Protein AF-A0A2P5LFZ2-F1 (afdb_monomer)

Sequence (259 aa):
NLIANNGVLAGQSVEHFHFHIIPRKEGDCPEPKYWLSEHLFKKLREITMTELVENAKLLRQKMADFSSNMSSTFSDDLWLNIAPSCVIEHGVVFGNTNYKKSDKSIFVGNNAIIRSGTVIYYNTKAGCNFDCGHNVLIREGSRIGNNVYVYSGTQINRDVIIGDNCIVSGYLGNGSVVESNVKMFGDLIHKYENQYSSQHEPAPVIKSGAFVGWGAKVIGGVVIGENATIGAGAVVVSDVLPETTVVGVPARPMKRLGK

Solvent-accessible surface area (backbone atoms only — not comparable to full-atom values): 13871 Å² total; per-residue (Å²): 143,84,84,88,80,90,83,91,80,83,93,76,92,76,87,77,83,82,83,85,87,80,89,85,80,92,85,88,77,83,83,88,80,87,75,90,63,77,72,65,64,72,70,69,79,80,75,56,82,74,52,59,61,53,46,53,52,49,48,52,50,49,54,49,55,54,52,63,75,51,56,89,81,54,71,92,85,49,49,69,42,65,36,87,64,39,45,75,43,63,70,52,44,75,66,54,81,93,68,89,66,86,63,55,36,29,39,38,28,47,51,18,35,43,28,37,49,18,37,39,15,26,34,21,39,37,26,34,42,26,34,38,30,42,44,22,39,38,30,36,53,16,39,38,29,36,48,23,40,36,40,56,60,18,36,41,32,38,45,20,38,37,32,32,55,20,38,42,33,41,40,39,32,58,50,18,36,37,35,35,48,19,42,35,31,24,33,33,41,49,51,60,64,53,102,90,35,84,52,76,41,52,39,23,35,39,30,41,48,17,36,35,24,55,63,14,37,38,41,26,60,28,40,40,21,41,47,13,36,40,32,59,57,12,33,34,78,59,67,40,60,56,66,36,44,28,35,42,82,71,43,40,78,58,78,79,74,81,128

Mean predicted aligned error: 13.98 Å

pLDDT: mean 73.66, std 28.76, range [22.98, 98.81]

Radius of gyration: 20.79 Å; Cα contacts (8 Å, |Δi|>4): 600; chains: 1; bounding box: 49×50×75 Å

Foldseek 3Di:
DDDDDDDDDDDDDDDDDDDDQDDDDDDDDDDDPDDDDPPVVVVPPPDDPVVVVVVVVVVVVVVVVVVVVVPPPDDPPDLEAADSQEAAEEQEAEADDPDPDPASHEAAEHNEYHDHLEYAHGQEHAYACHYEEYNEYAEHLEYHEYNEYEYHPAYHYANEYAEYNEYEADYFDHNEYHYELEYAAEHWDEDPDDPVDPDDFATEYEDALEYHAHHEYAYTPEYEEHNEYEYHNEYDPHHHYHVFYWYDVPTDTDDPPDD

Secondary structure (DSSP, 8-state):
-----------------PPPP----S-----------THHHHGGGS--HHHHHHHHHHHHHHHHHHHHTTTTSS-TT-SEEE-TT-EE-TT-EEEE-----S---EEE-TT-EE-TT-EEESSEEE-TT-EE-TT-EE-TT-EE-SS-EE-TT-EE-TT-EE-SS-EE-SEE-TT-EE-TT-EE-SEEE----BTTB----PPPEE-TT-EE-TT-EEESS-EE-TT-EEPTT-EE-S-B-TT-EEETTTTEEPP----

Structure (mmCIF, N/CA/C/O backbone):
data_AF-A0A2P5LFZ2-F1
#
_entry.id   AF-A0A2P5LFZ2-F1
#
loop_
_atom_site.group_PDB
_atom_site.id
_atom_site.type_symbol
_atom_site.label_atom_id
_atom_site.label_alt_id
_atom_site.label_comp_id
_atom_site.label_asym_id
_atom_site.label_entity_id
_atom_site.label_seq_id
_atom_site.pdbx_PDB_ins_code
_atom_site.Cartn_x
_atom_site.Cartn_y
_atom_site.Cartn_z
_atom_site.occupancy
_atom_site.B_iso_or_equiv
_atom_site.auth_seq_id
_atom_site.auth_comp_id
_atom_site.auth_asym_id
_atom_site.auth_atom_id
_atom_site.pdbx_PDB_model_num
ATOM 1 N N . ASN A 1 1 ? 19.304 -22.602 -30.864 1.00 33.88 1 ASN A N 1
ATOM 2 C CA . ASN A 1 1 ? 18.882 -23.155 -32.167 1.00 33.88 1 ASN A CA 1
ATOM 3 C C . ASN A 1 1 ? 17.367 -23.165 -32.271 1.00 33.88 1 ASN A C 1
ATOM 5 O O . ASN A 1 1 ? 16.769 -24.078 -31.730 1.00 33.88 1 ASN A O 1
ATOM 9 N N . LEU A 1 2 ? 16.777 -22.140 -32.895 1.00 22.98 2 LEU A N 1
ATOM 10 C CA . LEU A 1 2 ? 15.723 -22.227 -33.926 1.00 22.98 2 LEU A CA 1
ATOM 11 C C . LEU A 1 2 ? 15.343 -20.782 -34.337 1.00 22.98 2 LEU A C 1
ATOM 13 O O . LEU A 1 2 ? 14.890 -20.012 -33.504 1.00 22.98 2 LEU A O 1
ATOM 17 N N . ILE A 1 3 ? 15.858 -20.327 -35.485 1.00 26.22 3 ILE A N 1
ATOM 18 C CA . ILE A 1 3 ? 15.144 -19.999 -36.741 1.00 26.22 3 ILE A CA 1
ATOM 19 C C . ILE A 1 3 ? 14.577 -18.570 -36.772 1.00 26.22 3 ILE A C 1
ATOM 21 O O . ILE A 1 3 ? 13.517 -18.268 -36.235 1.00 26.22 3 ILE A O 1
ATOM 25 N N . ALA A 1 4 ? 15.311 -17.721 -37.495 1.00 30.14 4 ALA A N 1
ATOM 26 C CA . ALA A 1 4 ? 14.812 -16.526 -38.154 1.00 30.14 4 ALA A CA 1
ATOM 27 C C . ALA A 1 4 ? 13.928 -16.926 -39.345 1.00 30.14 4 ALA A C 1
ATOM 29 O O . ALA A 1 4 ? 14.285 -17.843 -40.082 1.00 30.14 4 ALA A O 1
ATOM 30 N N . ASN A 1 5 ? 12.826 -16.212 -39.573 1.00 28.59 5 ASN A N 1
ATOM 31 C CA . ASN A 1 5 ? 12.215 -16.145 -40.895 1.00 28.59 5 ASN A CA 1
ATOM 32 C C . ASN A 1 5 ? 11.606 -14.763 -41.134 1.00 28.59 5 ASN A C 1
ATOM 34 O O . ASN A 1 5 ? 10.808 -14.262 -40.346 1.00 28.59 5 ASN A O 1
ATOM 38 N N . ASN A 1 6 ? 12.047 -14.172 -42.241 1.00 31.67 6 ASN A N 1
ATOM 39 C CA . ASN A 1 6 ? 11.614 -12.900 -42.795 1.00 31.67 6 ASN A CA 1
ATOM 40 C C . ASN A 1 6 ? 10.163 -12.956 -43.290 1.00 31.67 6 ASN A C 1
ATOM 42 O O . ASN A 1 6 ? 9.733 -13.955 -43.863 1.00 31.67 6 ASN A O 1
ATOM 46 N N . GLY A 1 7 ? 9.472 -11.822 -43.195 1.00 23.88 7 GLY A N 1
ATOM 47 C CA . GLY A 1 7 ? 8.233 -11.545 -43.915 1.00 23.88 7 GLY A CA 1
ATOM 48 C C . GLY A 1 7 ? 7.934 -10.048 -43.893 1.00 23.88 7 GLY A C 1
ATOM 49 O O . GLY A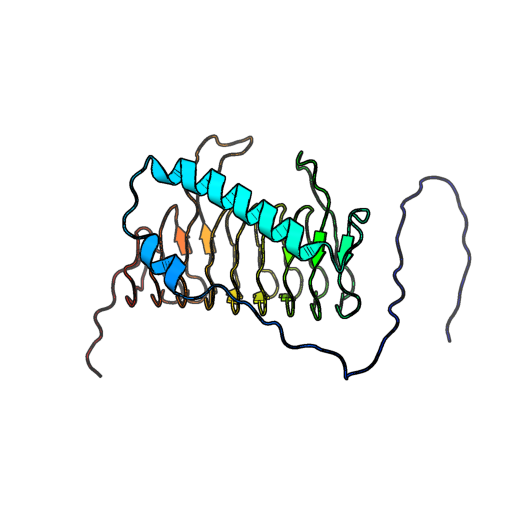 1 7 ? 7.387 -9.541 -42.922 1.00 23.88 7 GLY A O 1
ATOM 50 N N . VAL A 1 8 ? 8.328 -9.336 -44.950 1.00 27.31 8 VAL A N 1
ATOM 51 C CA . VAL A 1 8 ? 7.970 -7.931 -45.192 1.00 27.31 8 VAL A CA 1
ATOM 52 C C . VAL A 1 8 ? 6.653 -7.898 -45.958 1.00 27.31 8 VAL A C 1
ATOM 54 O O . VAL A 1 8 ? 6.640 -8.365 -47.090 1.00 27.31 8 VAL A O 1
ATOM 57 N N . LEU A 1 9 ? 5.596 -7.288 -45.406 1.00 24.44 9 LEU A N 1
ATOM 58 C CA . LEU A 1 9 ? 4.506 -6.685 -46.187 1.00 24.44 9 LEU A CA 1
ATOM 59 C C . LEU A 1 9 ? 3.895 -5.470 -45.454 1.00 24.44 9 LEU A C 1
ATOM 61 O O . LEU A 1 9 ? 3.274 -5.599 -44.408 1.00 24.44 9 LEU A O 1
ATOM 65 N N . ALA A 1 10 ? 4.106 -4.303 -46.071 1.00 25.59 10 ALA A N 1
ATOM 66 C CA . ALA A 1 10 ? 3.260 -3.107 -46.133 1.00 25.59 10 ALA A CA 1
ATOM 67 C C . ALA A 1 10 ? 2.612 -2.530 -44.849 1.00 25.59 10 ALA A C 1
ATOM 69 O O . ALA A 1 10 ? 1.510 -2.894 -44.459 1.00 25.59 10 ALA A O 1
ATOM 70 N N . GLY A 1 11 ? 3.223 -1.450 -44.346 1.00 30.08 11 GLY A N 1
ATOM 71 C CA . GLY A 1 11 ? 2.509 -0.176 -44.185 1.00 30.08 11 GLY A CA 1
ATOM 72 C C . GLY A 1 11 ? 1.517 -0.036 -43.029 1.00 30.08 11 GLY A C 1
ATOM 73 O O . GLY A 1 11 ? 0.349 0.214 -43.284 1.00 30.08 11 GLY A O 1
ATOM 74 N N . GLN A 1 12 ? 2.003 -0.098 -41.788 1.00 25.59 12 GLN A N 1
ATOM 75 C CA . GLN A 1 12 ? 1.640 0.775 -40.654 1.00 25.59 12 GLN A CA 1
ATOM 76 C C . GLN A 1 12 ? 2.566 0.399 -39.483 1.00 25.59 12 GLN A C 1
ATOM 78 O O . GLN A 1 12 ? 2.566 -0.738 -39.019 1.00 25.59 12 GLN A O 1
ATOM 83 N N . SER A 1 13 ? 3.442 1.316 -39.068 1.00 23.81 13 SER A N 1
ATOM 84 C CA . SER A 1 13 ? 4.508 1.051 -38.095 1.00 23.81 13 SER A CA 1
ATOM 85 C C . SER A 1 13 ? 3.947 0.920 -36.677 1.00 23.81 13 SER A C 1
ATOM 87 O O . SER A 1 13 ? 3.705 1.921 -36.004 1.00 23.81 13 SER A O 1
ATOM 89 N N . VAL A 1 14 ? 3.760 -0.316 -36.217 1.00 25.48 14 VAL A N 1
ATOM 90 C CA . VAL A 1 14 ? 3.642 -0.632 -34.790 1.00 25.48 14 VAL A CA 1
ATOM 91 C C . VAL A 1 14 ? 5.043 -0.983 -34.295 1.00 25.48 14 VAL A C 1
ATOM 93 O O . VAL A 1 14 ? 5.535 -2.082 -34.553 1.00 25.48 14 VAL A O 1
ATOM 96 N N . GLU A 1 15 ? 5.711 -0.038 -33.632 1.00 25.44 15 GLU A N 1
ATOM 97 C CA . GLU A 1 15 ? 7.011 -0.270 -32.996 1.00 25.44 15 GLU A CA 1
ATOM 98 C C . GLU A 1 15 ? 6.850 -1.251 -31.823 1.00 25.44 15 GLU A C 1
ATOM 100 O O . GLU A 1 15 ? 6.490 -0.877 -30.709 1.00 25.44 15 GLU A O 1
ATOM 105 N N . HIS A 1 16 ? 7.102 -2.535 -32.078 1.00 25.48 16 HIS A N 1
ATOM 106 C CA . HIS A 1 16 ? 7.310 -3.533 -31.033 1.00 25.48 16 HIS A CA 1
ATOM 107 C C . HIS A 1 16 ? 8.793 -3.528 -30.649 1.00 25.48 16 HIS A C 1
ATOM 109 O O . HIS A 1 16 ? 9.631 -4.085 -31.358 1.00 25.48 16 HIS A O 1
ATOM 115 N N . PHE A 1 17 ? 9.127 -2.894 -29.526 1.00 26.56 17 PHE A N 1
ATOM 116 C CA . PHE A 1 17 ? 10.469 -2.973 -28.951 1.00 26.56 17 PHE A CA 1
ATOM 117 C C . PHE A 1 17 ? 10.673 -4.340 -28.280 1.00 26.56 17 PHE A C 1
ATOM 119 O O . PHE A 1 17 ? 10.106 -4.627 -27.227 1.00 26.56 17 PHE A O 1
ATOM 126 N N . HIS A 1 18 ? 11.497 -5.188 -28.897 1.00 24.30 18 HIS A N 1
ATOM 127 C CA . HIS A 1 18 ? 12.066 -6.382 -28.272 1.00 24.30 18 HIS A CA 1
ATOM 128 C C . HIS A 1 18 ? 13.285 -5.981 -27.430 1.00 24.30 18 HIS A C 1
ATOM 130 O O . HIS A 1 18 ? 14.245 -5.432 -27.969 1.00 24.30 18 HIS A O 1
ATOM 136 N N . PHE A 1 19 ? 13.290 -6.291 -26.130 1.00 26.69 19 PHE A N 1
ATOM 137 C CA . PHE A 1 19 ? 14.470 -6.111 -25.278 1.00 26.69 19 PHE A CA 1
ATOM 138 C C . PHE A 1 19 ? 15.211 -7.439 -25.068 1.00 26.69 19 PHE A C 1
ATOM 140 O O . PHE A 1 19 ? 14.626 -8.441 -24.658 1.00 26.69 19 PHE A O 1
ATOM 147 N N . HIS A 1 20 ? 16.518 -7.425 -25.344 1.00 23.44 20 HIS A N 1
ATOM 148 C CA . HIS A 1 20 ? 17.474 -8.472 -24.982 1.00 23.44 20 HIS A CA 1
ATOM 149 C C . HIS A 1 20 ? 18.034 -8.192 -23.579 1.00 23.44 20 HIS A C 1
ATOM 151 O O . HIS A 1 20 ? 18.614 -7.133 -23.349 1.00 23.44 20 HIS A O 1
ATOM 157 N N . ILE A 1 21 ? 17.899 -9.147 -22.656 1.00 30.59 21 ILE A N 1
ATOM 158 C CA . ILE A 1 21 ? 18.459 -9.067 -21.298 1.00 30.59 21 ILE A CA 1
ATOM 159 C C . ILE A 1 21 ? 19.865 -9.691 -21.297 1.00 30.59 21 ILE A C 1
ATOM 161 O O . ILE A 1 21 ? 20.033 -10.841 -21.704 1.00 30.59 21 ILE A O 1
ATOM 165 N N . ILE A 1 22 ? 20.873 -8.944 -20.833 1.00 27.66 22 ILE A N 1
ATOM 166 C CA . ILE A 1 22 ? 22.247 -9.426 -20.599 1.00 27.66 22 ILE A CA 1
ATOM 167 C C . ILE A 1 22 ? 22.431 -9.608 -19.080 1.00 27.66 22 ILE A C 1
ATOM 169 O O . ILE A 1 22 ? 22.242 -8.639 -18.349 1.00 27.66 22 ILE A O 1
ATOM 173 N N . PRO A 1 23 ? 22.817 -10.791 -18.568 1.00 27.47 23 PRO A N 1
ATOM 174 C CA . PRO A 1 23 ? 22.970 -11.004 -17.130 1.00 27.47 23 PRO A CA 1
ATOM 175 C C . PRO A 1 23 ? 24.363 -10.575 -16.642 1.00 27.47 23 PRO A C 1
ATOM 177 O O . PRO A 1 23 ? 25.360 -10.803 -17.336 1.00 27.47 23 PRO A O 1
ATOM 180 N N . ARG A 1 24 ? 24.479 -10.035 -15.417 1.00 30.38 24 ARG A N 1
ATOM 181 C CA . ARG A 1 24 ? 25.782 -9.944 -14.728 1.00 30.38 24 ARG A CA 1
ATOM 182 C C . ARG A 1 24 ? 25.725 -10.075 -13.197 1.00 30.38 24 ARG A C 1
ATOM 184 O O . ARG A 1 24 ? 24.669 -9.962 -12.595 1.00 30.38 24 ARG A O 1
ATOM 191 N N . LYS A 1 25 ? 26.907 -10.420 -12.661 1.00 25.58 25 LYS A N 1
ATOM 192 C CA . LYS A 1 25 ? 27.240 -11.213 -11.458 1.00 25.58 25 LYS A CA 1
ATOM 193 C C . LYS A 1 25 ? 27.080 -10.499 -10.103 1.00 25.58 25 LYS A C 1
ATOM 195 O O . LYS A 1 25 ? 27.242 -9.288 -10.023 1.00 25.58 25 LYS A O 1
ATOM 200 N N . GLU A 1 26 ? 26.871 -11.306 -9.056 1.00 26.94 26 GLU A N 1
ATOM 201 C CA . GLU A 1 26 ? 26.865 -10.944 -7.626 1.00 26.94 26 GLU A CA 1
ATOM 202 C C . GLU A 1 26 ? 28.187 -10.299 -7.168 1.00 26.94 26 GLU A C 1
ATOM 204 O O . GLU A 1 26 ? 29.261 -10.833 -7.455 1.00 26.94 26 GLU A O 1
ATOM 209 N N . GLY A 1 27 ? 28.110 -9.188 -6.420 1.00 31.12 27 GLY A N 1
ATOM 210 C CA . GLY A 1 27 ? 29.268 -8.629 -5.709 1.00 31.12 27 GLY A CA 1
ATOM 211 C C . GLY A 1 27 ? 29.216 -7.142 -5.338 1.00 31.12 27 GLY A C 1
ATOM 212 O O . GLY A 1 27 ? 29.779 -6.776 -4.313 1.00 31.12 27 GLY A O 1
ATOM 213 N N . ASP A 1 28 ? 28.515 -6.291 -6.090 1.00 26.58 28 ASP A N 1
ATOM 214 C CA . ASP A 1 28 ? 28.630 -4.834 -5.917 1.00 26.58 28 ASP A CA 1
ATOM 215 C C . ASP A 1 28 ? 27.322 -4.198 -5.424 1.00 26.58 28 ASP A C 1
ATOM 217 O O . ASP A 1 28 ? 26.471 -3.790 -6.213 1.00 26.58 28 ASP A O 1
ATOM 221 N N . CYS A 1 29 ? 27.158 -4.075 -4.104 1.00 31.06 29 CYS A N 1
ATOM 222 C CA . CYS A 1 29 ? 26.167 -3.170 -3.520 1.00 31.06 29 CYS A CA 1
ATOM 223 C C . CYS A 1 29 ? 26.819 -2.354 -2.393 1.00 31.06 29 CYS A C 1
ATOM 225 O O . CYS A 1 29 ? 27.153 -2.928 -1.356 1.00 31.06 29 CYS A O 1
ATOM 227 N N . PRO A 1 30 ? 27.014 -1.031 -2.546 1.00 28.42 30 PRO A N 1
ATOM 228 C CA . PRO A 1 30 ? 27.359 -0.182 -1.415 1.00 28.42 30 PRO A CA 1
ATOM 229 C C . PRO A 1 30 ? 26.116 0.027 -0.534 1.00 28.42 30 PRO A C 1
ATOM 231 O O . PRO A 1 30 ? 25.008 0.219 -1.039 1.00 28.42 30 PRO A O 1
ATOM 234 N N . GLU A 1 31 ? 26.290 -0.032 0.789 1.00 25.36 31 GLU A N 1
ATOM 235 C CA . GLU A 1 31 ? 25.216 0.201 1.763 1.00 25.36 31 GLU A CA 1
ATOM 236 C C . GLU A 1 31 ? 24.598 1.606 1.609 1.00 25.36 31 GLU A C 1
ATOM 238 O O . GLU A 1 31 ? 25.335 2.597 1.547 1.00 25.36 31 GLU A O 1
ATOM 243 N N . PRO A 1 32 ? 23.259 1.747 1.620 1.00 30.55 32 PRO A N 1
ATOM 244 C CA . PRO A 1 32 ? 22.631 3.058 1.616 1.00 30.55 32 PRO A CA 1
ATOM 245 C C . PRO A 1 32 ? 22.659 3.666 3.025 1.00 30.55 32 PRO A C 1
ATOM 247 O O . PRO A 1 32 ? 21.894 3.285 3.912 1.00 30.55 32 PRO A O 1
ATOM 250 N N . LYS A 1 33 ? 23.528 4.664 3.226 1.00 26.41 33 LYS A N 1
ATOM 251 C CA . LYS A 1 33 ? 23.396 5.626 4.329 1.00 26.41 33 LYS A CA 1
ATOM 252 C C . LYS A 1 33 ? 22.310 6.652 3.984 1.00 26.41 33 LYS A C 1
ATOM 254 O O . LYS A 1 33 ? 22.234 7.106 2.848 1.00 26.41 33 LYS A O 1
ATOM 259 N N . TYR A 1 34 ? 21.560 7.038 5.019 1.00 27.72 34 TYR A N 1
ATOM 260 C CA . TYR A 1 34 ? 20.490 8.048 5.097 1.00 27.72 34 TYR A CA 1
ATOM 261 C C . TYR A 1 34 ? 19.057 7.551 4.842 1.00 27.72 34 TYR A C 1
ATOM 263 O O . TYR A 1 34 ? 18.555 7.549 3.725 1.00 27.72 34 TYR A O 1
ATOM 271 N N . TRP A 1 35 ? 18.366 7.257 5.947 1.00 31.42 35 TRP A N 1
ATOM 272 C CA . TRP A 1 35 ? 16.907 7.255 6.047 1.00 31.42 35 TRP A CA 1
ATOM 273 C C . TRP A 1 35 ? 16.478 8.249 7.126 1.00 31.42 35 TRP A C 1
ATOM 275 O O . TRP A 1 35 ? 17.091 8.322 8.192 1.00 31.42 35 TRP A O 1
ATOM 285 N N . LEU A 1 36 ? 15.458 9.048 6.806 1.00 26.56 36 LEU A N 1
ATOM 286 C CA . LEU A 1 36 ? 14.851 10.060 7.673 1.00 26.56 36 LEU A CA 1
ATOM 287 C C . LEU A 1 36 ? 14.540 9.481 9.062 1.00 26.56 36 LEU A C 1
ATOM 289 O O . LEU A 1 36 ? 13.749 8.551 9.192 1.00 26.56 36 LEU A O 1
ATOM 293 N N . SER A 1 37 ? 15.169 10.039 10.097 1.00 28.48 37 SER A N 1
ATOM 294 C CA . SER A 1 37 ? 14.984 9.610 11.482 1.00 28.48 37 SER A CA 1
ATOM 295 C C . SER A 1 37 ? 13.629 10.057 12.048 1.00 28.48 37 SER A C 1
ATOM 297 O O . SER A 1 37 ? 13.072 11.086 11.653 1.00 28.48 37 SER A O 1
ATOM 299 N N . GLU A 1 38 ? 13.131 9.298 13.032 1.00 29.08 38 GLU A N 1
ATOM 300 C CA . GLU A 1 38 ? 11.848 9.449 13.750 1.00 29.08 38 GLU A CA 1
ATOM 301 C C . GLU A 1 38 ? 11.523 10.857 14.291 1.00 29.08 38 GLU A C 1
ATOM 303 O O . GLU A 1 38 ? 10.401 11.136 14.718 1.00 29.08 38 GLU A O 1
ATOM 308 N N . HIS A 1 39 ? 12.477 11.784 14.266 1.00 29.23 39 HIS A N 1
ATOM 309 C CA . HIS A 1 39 ? 12.296 13.140 14.767 1.00 29.23 39 HIS A CA 1
ATOM 310 C C . HIS A 1 39 ? 11.323 13.978 13.920 1.00 29.23 39 HIS A C 1
ATOM 312 O O . HIS A 1 39 ? 10.698 14.904 14.438 1.00 29.23 39 HIS A O 1
ATOM 318 N N . LEU A 1 40 ? 11.151 13.648 12.632 1.00 31.56 40 LEU A N 1
ATOM 319 C CA . LEU A 1 40 ? 10.277 14.410 11.736 1.00 31.56 40 LEU A CA 1
ATOM 320 C C . LEU A 1 40 ? 8.780 14.119 11.967 1.00 31.56 40 LEU A C 1
ATOM 322 O O . LEU A 1 40 ? 7.953 15.013 11.798 1.00 31.56 40 LEU A O 1
ATOM 326 N N . PHE A 1 41 ? 8.428 12.909 12.413 1.00 33.88 41 PHE A N 1
ATOM 327 C CA . PHE A 1 41 ? 7.030 12.513 12.628 1.00 33.88 41 PHE A CA 1
ATOM 328 C C . PHE A 1 41 ? 6.442 13.057 13.936 1.00 33.88 41 PHE A C 1
ATOM 330 O O . PHE A 1 41 ? 5.259 13.393 13.986 1.00 33.88 41 PHE A O 1
ATOM 337 N N . LYS A 1 42 ? 7.269 13.257 14.974 1.00 30.98 42 LYS A N 1
ATOM 338 C CA . LYS A 1 42 ? 6.817 13.828 16.256 1.00 30.98 42 LYS A CA 1
ATOM 339 C C . LYS A 1 42 ? 6.320 15.274 16.144 1.00 30.98 42 LYS A C 1
ATOM 341 O O . LYS A 1 42 ? 5.463 15.674 16.922 1.00 30.98 42 LYS A O 1
ATOM 346 N N . LYS A 1 43 ? 6.816 16.040 15.166 1.00 29.92 43 LYS A N 1
ATOM 347 C CA . LYS A 1 43 ? 6.450 17.452 14.959 1.00 29.92 43 LYS A CA 1
ATOM 348 C C . LYS A 1 43 ? 5.162 17.668 14.153 1.00 29.92 43 LYS A C 1
ATOM 350 O O . LYS A 1 43 ? 4.680 18.790 14.094 1.00 29.92 43 LYS A O 1
ATOM 355 N N . LEU A 1 44 ? 4.598 16.622 13.543 1.00 33.12 44 LEU A N 1
ATOM 356 C CA . LEU A 1 44 ? 3.422 16.723 12.663 1.00 33.12 44 LEU A CA 1
ATOM 357 C C . LEU A 1 44 ? 2.072 16.572 13.396 1.00 33.12 44 LEU A C 1
ATOM 359 O O . LEU A 1 44 ? 1.031 16.617 12.748 1.00 33.12 44 LEU A O 1
ATOM 363 N N . ARG A 1 45 ? 2.062 16.398 14.728 1.00 34.03 45 ARG A N 1
ATOM 364 C CA . ARG A 1 45 ? 0.833 16.169 15.520 1.00 34.03 45 ARG A CA 1
ATOM 365 C C . ARG A 1 45 ? 0.126 17.433 16.039 1.00 34.03 45 ARG A C 1
ATOM 367 O O . ARG A 1 45 ? -0.897 17.288 16.695 1.00 34.03 45 ARG A O 1
ATOM 374 N N . GLU A 1 46 ? 0.600 18.643 15.740 1.00 39.44 46 GLU A N 1
ATOM 375 C CA . GLU A 1 46 ? 0.063 19.878 16.362 1.00 39.44 46 GLU A CA 1
ATOM 376 C C . GLU A 1 46 ? -0.446 20.943 15.381 1.00 39.44 46 GLU A C 1
ATOM 378 O O . GLU A 1 46 ? -0.503 22.121 15.714 1.00 39.44 46 GLU A O 1
ATOM 383 N N . ILE A 1 47 ? -0.840 20.558 14.171 1.00 34.47 47 ILE A N 1
ATOM 384 C CA . ILE A 1 47 ? -0.923 21.521 13.075 1.00 34.47 47 ILE A CA 1
ATOM 385 C C . ILE A 1 47 ? -2.371 21.836 12.639 1.00 34.47 47 ILE A C 1
ATOM 387 O O . ILE A 1 47 ? -3.167 20.943 12.347 1.00 34.47 47 ILE A O 1
ATOM 391 N N . THR A 1 48 ? -2.698 23.132 12.569 1.00 42.28 48 THR A N 1
ATOM 392 C CA . THR A 1 48 ? -4.008 23.690 12.163 1.00 42.28 48 THR A CA 1
ATOM 393 C C . THR A 1 48 ? -4.106 23.921 10.643 1.00 42.28 48 THR A C 1
ATOM 395 O O . THR A 1 48 ? -3.107 23.918 9.929 1.00 42.28 48 THR A O 1
ATOM 398 N N . MET A 1 49 ? -5.323 24.126 10.111 1.00 36.34 49 MET A N 1
ATOM 399 C CA . MET A 1 49 ? -5.636 24.147 8.662 1.00 36.34 49 MET A CA 1
ATOM 400 C C . MET A 1 49 ? -4.773 25.078 7.784 1.00 36.34 49 MET A C 1
ATOM 402 O O . MET A 1 49 ? -4.645 24.836 6.584 1.00 36.34 49 MET A O 1
ATOM 406 N N . THR A 1 50 ? -4.159 26.118 8.346 1.00 38.91 50 THR A N 1
ATOM 407 C CA . THR A 1 50 ? -3.297 27.060 7.612 1.00 38.91 50 THR A CA 1
ATOM 408 C C . THR A 1 50 ? -1.934 26.447 7.254 1.00 38.91 50 THR A C 1
ATOM 410 O O . THR A 1 50 ? -1.392 26.700 6.180 1.00 38.91 50 THR A O 1
ATOM 413 N N . GLU A 1 51 ? -1.415 25.552 8.090 1.00 41.88 51 GLU A N 1
ATOM 414 C CA . GLU A 1 51 ? -0.129 24.873 7.887 1.00 41.88 51 GLU A CA 1
ATOM 415 C C . GLU A 1 51 ? -0.241 23.678 6.914 1.00 41.88 51 GLU A C 1
ATOM 417 O O . GLU A 1 51 ? 0.767 23.238 6.368 1.00 41.88 51 GLU A O 1
ATOM 422 N N . LEU A 1 52 ? -1.444 23.170 6.603 1.00 37.62 52 LEU A N 1
ATOM 423 C CA . LEU A 1 52 ? -1.654 22.161 5.543 1.00 37.62 52 LEU A CA 1
ATOM 424 C C . LEU A 1 52 ? -1.250 22.689 4.152 1.00 37.62 52 LEU A C 1
ATOM 426 O O . LEU A 1 52 ? -0.711 21.946 3.328 1.00 37.62 52 LEU A O 1
ATOM 430 N N . VAL A 1 53 ? -1.459 23.985 3.899 1.00 42.16 53 VAL A N 1
ATOM 431 C CA . VAL A 1 53 ? -1.120 24.638 2.622 1.00 42.16 53 VAL A CA 1
ATOM 432 C C . VAL A 1 53 ? 0.383 24.920 2.516 1.00 42.16 53 VAL A C 1
ATOM 434 O O . VAL A 1 53 ? 0.972 24.753 1.444 1.00 42.16 53 VAL A O 1
ATOM 437 N N . GLU A 1 54 ? 1.036 25.290 3.620 1.00 43.09 54 GLU A N 1
ATOM 438 C CA . GLU A 1 54 ? 2.499 25.422 3.673 1.00 43.09 54 GLU A CA 1
ATOM 439 C C . GLU A 1 54 ? 3.200 24.062 3.632 1.00 43.09 54 GLU A C 1
ATOM 441 O O . GLU A 1 54 ? 4.199 23.915 2.928 1.00 43.09 54 GLU A O 1
ATOM 446 N N . ASN A 1 55 ? 2.622 23.029 4.249 1.00 40.50 55 ASN A N 1
ATOM 447 C CA . ASN A 1 55 ? 3.114 21.659 4.147 1.00 40.50 55 ASN A CA 1
ATOM 448 C C . ASN A 1 55 ? 3.020 21.113 2.723 1.00 40.50 55 ASN A C 1
ATOM 450 O O . ASN A 1 55 ? 3.914 20.386 2.317 1.00 40.50 55 ASN A O 1
ATOM 454 N N . ALA A 1 56 ? 2.027 21.504 1.918 1.00 38.56 56 ALA A N 1
ATOM 455 C CA . ALA A 1 56 ? 1.985 21.155 0.496 1.00 38.56 56 ALA A CA 1
ATOM 456 C C . ALA A 1 56 ? 3.121 21.820 -0.310 1.00 38.56 56 ALA A C 1
ATOM 458 O O . ALA A 1 56 ? 3.651 21.216 -1.245 1.00 38.56 56 ALA A O 1
ATOM 459 N N . LYS A 1 57 ? 3.537 23.042 0.059 1.00 40.31 57 LYS A N 1
ATOM 460 C CA . LYS A 1 57 ? 4.721 23.705 -0.520 1.00 40.31 57 LYS A CA 1
ATOM 461 C C . LYS A 1 57 ? 6.018 23.047 -0.052 1.00 40.31 57 LYS A C 1
ATOM 463 O O . LYS A 1 57 ? 6.892 22.814 -0.878 1.00 40.31 57 LYS A O 1
ATOM 468 N N . LEU A 1 58 ? 6.110 22.670 1.222 1.00 41.38 58 LEU A N 1
ATOM 469 C CA . LEU A 1 58 ? 7.244 21.934 1.778 1.00 41.38 58 LEU A CA 1
ATOM 470 C C . LEU A 1 58 ? 7.345 20.515 1.202 1.00 41.38 58 LEU A C 1
ATOM 472 O O . LEU A 1 58 ? 8.447 20.055 0.935 1.00 41.38 58 LEU A O 1
ATOM 476 N N . LEU A 1 59 ? 6.220 19.834 0.950 1.00 38.62 59 LEU A N 1
ATOM 477 C CA . LEU A 1 59 ? 6.176 18.545 0.255 1.00 38.62 59 LEU A CA 1
ATOM 478 C C . LEU A 1 59 ? 6.669 18.715 -1.179 1.00 38.62 59 LEU A C 1
ATOM 480 O O . LEU A 1 59 ? 7.504 17.941 -1.618 1.00 38.62 59 LEU A O 1
ATOM 484 N N . ARG A 1 60 ? 6.222 19.760 -1.890 1.00 42.78 60 ARG A N 1
ATOM 485 C CA . ARG A 1 60 ? 6.720 20.093 -3.236 1.00 42.78 60 ARG A CA 1
ATOM 486 C C . ARG A 1 60 ? 8.214 20.419 -3.241 1.00 42.78 60 ARG A C 1
ATOM 488 O O . ARG A 1 60 ? 8.911 19.982 -4.148 1.00 42.78 60 ARG A O 1
ATOM 495 N N . GLN A 1 61 ? 8.707 21.132 -2.232 1.00 40.94 61 GLN A N 1
ATOM 496 C CA . GLN A 1 61 ? 10.124 21.463 -2.090 1.00 40.94 61 GLN A CA 1
ATOM 497 C C . GLN A 1 61 ? 10.959 20.225 -1.738 1.00 40.94 61 GLN A C 1
ATOM 499 O O . GLN A 1 61 ? 11.967 19.975 -2.379 1.00 40.94 61 GLN A O 1
ATOM 504 N N . LYS A 1 62 ? 10.475 19.354 -0.848 1.00 38.25 62 LYS A N 1
ATOM 505 C CA . LYS A 1 62 ? 11.106 18.058 -0.549 1.00 38.25 62 LYS A CA 1
ATOM 506 C C . LYS A 1 62 ? 11.024 17.068 -1.712 1.00 38.25 62 LYS A C 1
ATOM 508 O O . LYS A 1 62 ? 11.933 16.271 -1.888 1.00 38.25 62 LYS A O 1
ATOM 513 N N . MET A 1 63 ? 9.971 17.119 -2.530 1.00 36.22 63 MET A N 1
ATOM 514 C CA . MET A 1 63 ? 9.875 16.386 -3.799 1.00 36.22 63 MET A CA 1
ATOM 515 C C . MET A 1 63 ? 10.886 16.914 -4.828 1.00 36.22 63 MET A C 1
ATOM 517 O O . MET A 1 63 ? 11.388 16.127 -5.628 1.00 36.22 63 MET A O 1
ATOM 521 N N . ALA A 1 64 ? 11.209 18.212 -4.792 1.00 36.81 64 ALA A N 1
ATOM 522 C CA . ALA A 1 64 ? 12.277 18.806 -5.594 1.00 36.81 64 ALA A CA 1
ATOM 523 C C . ALA A 1 64 ? 13.674 18.415 -5.069 1.00 36.81 64 ALA A C 1
ATOM 525 O O . ALA A 1 64 ? 14.529 18.030 -5.862 1.00 36.81 64 ALA A O 1
ATOM 526 N N . ASP A 1 65 ? 13.878 18.381 -3.749 1.00 37.47 65 ASP A N 1
ATOM 527 C CA . ASP A 1 65 ? 15.126 17.915 -3.118 1.00 37.47 65 ASP A CA 1
ATOM 528 C C . ASP A 1 65 ? 15.330 16.388 -3.255 1.00 37.47 65 ASP A C 1
ATOM 530 O O . ASP A 1 65 ? 16.454 15.887 -3.301 1.00 37.47 65 ASP A O 1
ATOM 534 N N . PHE A 1 66 ? 14.241 15.620 -3.368 1.00 33.59 66 PHE A N 1
ATOM 535 C CA . PHE A 1 66 ? 14.270 14.202 -3.746 1.00 33.59 66 PHE A CA 1
ATOM 536 C C . PHE A 1 66 ? 14.701 14.024 -5.209 1.00 33.59 66 PHE A C 1
ATOM 538 O O . PHE A 1 66 ? 15.390 13.065 -5.537 1.00 33.59 66 PHE A O 1
ATOM 545 N N . SER A 1 67 ? 14.334 14.965 -6.085 1.00 34.06 67 SER A N 1
ATOM 546 C CA . SER A 1 67 ? 14.744 14.966 -7.493 1.00 34.06 67 SER A CA 1
ATOM 547 C C . SER A 1 67 ? 16.234 15.269 -7.667 1.00 34.06 67 SER A C 1
ATOM 549 O O . SER A 1 67 ? 16.878 14.656 -8.513 1.00 34.06 67 SER A O 1
ATOM 551 N N . SER A 1 68 ? 16.805 16.180 -6.872 1.00 35.88 68 SER A N 1
ATOM 552 C CA . SER A 1 68 ? 18.215 16.580 -7.004 1.00 35.88 68 SER A CA 1
ATOM 553 C C . SER A 1 68 ? 19.194 15.492 -6.546 1.00 35.88 68 SER A C 1
ATOM 555 O O . SER A 1 68 ? 20.226 15.295 -7.186 1.00 35.88 68 SER A O 1
ATOM 557 N N . ASN A 1 69 ? 18.841 14.712 -5.520 1.00 36.53 69 ASN A N 1
ATOM 558 C CA . ASN A 1 69 ? 19.664 13.601 -5.014 1.00 36.53 69 ASN A CA 1
ATOM 559 C C . ASN A 1 69 ? 19.598 12.315 -5.866 1.00 36.53 69 ASN A C 1
ATOM 561 O O . ASN A 1 69 ? 20.353 11.378 -5.624 1.00 36.53 69 ASN A O 1
ATOM 565 N N . MET A 1 70 ? 18.717 12.271 -6.868 1.00 34.22 70 MET A N 1
ATOM 566 C CA . MET A 1 70 ? 18.534 11.145 -7.798 1.00 34.22 70 MET A CA 1
ATOM 567 C C . MET A 1 70 ? 19.387 11.289 -9.074 1.00 34.22 70 MET A C 1
ATOM 569 O O . MET A 1 70 ? 19.578 10.326 -9.814 1.00 34.22 70 MET A O 1
ATOM 573 N N . SER A 1 71 ? 19.912 12.497 -9.315 1.00 33.75 71 SER A N 1
ATOM 574 C CA . SER A 1 71 ? 20.534 12.922 -10.578 1.00 33.75 71 SER A CA 1
ATOM 575 C C . SER A 1 71 ? 21.912 12.315 -10.871 1.00 33.75 71 SER A C 1
ATOM 577 O O . SER A 1 71 ? 22.412 12.443 -11.983 1.00 33.75 71 SER A O 1
ATOM 579 N N . SER A 1 72 ? 22.552 11.630 -9.918 1.00 36.16 72 SER A N 1
ATOM 580 C CA . SER A 1 72 ? 23.907 11.100 -10.132 1.00 36.16 72 SER A CA 1
ATOM 581 C C . SER A 1 72 ? 23.949 9.717 -10.791 1.00 36.16 72 SER A C 1
ATOM 583 O O . SER A 1 72 ? 25.039 9.220 -11.066 1.00 36.16 72 SER A O 1
ATOM 585 N N . THR A 1 73 ? 22.802 9.067 -11.038 1.00 35.62 73 THR A N 1
ATOM 586 C CA . THR A 1 73 ? 22.760 7.692 -11.589 1.00 35.62 73 THR A CA 1
ATOM 587 C C . THR A 1 73 ? 21.876 7.530 -12.831 1.00 35.62 73 THR A C 1
ATOM 589 O O . THR A 1 73 ? 21.877 6.463 -13.439 1.00 35.62 73 THR A O 1
ATOM 592 N N . PHE A 1 74 ? 21.148 8.567 -13.251 1.00 35.94 74 PHE A N 1
ATOM 593 C CA . PHE A 1 74 ? 20.179 8.474 -14.345 1.00 35.94 74 PHE A CA 1
ATOM 594 C C . PHE A 1 74 ? 20.336 9.647 -15.316 1.00 35.94 74 PHE A C 1
ATOM 596 O O . PHE A 1 74 ? 20.587 10.773 -14.901 1.00 35.94 74 PHE A O 1
ATOM 603 N N . SER A 1 75 ? 20.224 9.367 -16.615 1.00 34.25 75 SER A N 1
ATOM 604 C CA . SER A 1 75 ? 20.122 10.399 -17.649 1.00 34.25 75 SER A CA 1
ATOM 605 C C . SER A 1 75 ? 18.683 10.913 -17.659 1.00 34.25 75 SER A C 1
ATOM 607 O O . SER A 1 75 ? 17.757 10.133 -17.876 1.00 34.25 75 SER A O 1
ATOM 609 N N . ASP A 1 76 ? 18.503 12.217 -17.449 1.00 39.94 76 ASP A N 1
ATOM 610 C CA . ASP A 1 76 ? 17.195 12.894 -17.451 1.00 39.94 76 ASP A CA 1
ATOM 611 C C . ASP A 1 76 ? 16.457 12.828 -18.813 1.00 39.94 76 ASP A C 1
ATOM 613 O O . ASP A 1 76 ? 15.315 13.274 -18.923 1.00 39.94 76 ASP A O 1
ATOM 617 N N . ASP A 1 77 ? 17.070 12.239 -19.847 1.00 45.94 77 ASP A N 1
ATOM 618 C CA . ASP A 1 77 ? 16.544 12.190 -21.217 1.00 45.94 77 ASP A CA 1
ATOM 619 C C . ASP A 1 77 ? 15.683 10.948 -21.517 1.00 45.94 77 ASP A C 1
ATOM 621 O O . ASP A 1 77 ? 15.054 10.866 -22.577 1.00 45.94 77 ASP A O 1
ATOM 625 N N . LEU A 1 78 ? 15.626 9.962 -20.613 1.00 53.19 78 LEU A N 1
ATOM 626 C CA . LEU A 1 78 ? 14.868 8.729 -20.836 1.00 53.19 78 LEU A CA 1
ATOM 627 C C . LEU A 1 78 ? 13.495 8.777 -20.162 1.00 53.19 78 LEU A C 1
ATOM 629 O O . LEU A 1 78 ? 13.360 8.979 -18.958 1.00 53.19 78 LEU A O 1
ATOM 633 N N . TRP A 1 79 ? 12.445 8.498 -20.937 1.00 70.38 79 TRP A N 1
ATOM 634 C CA . TRP A 1 79 ? 11.085 8.355 -20.403 1.00 70.38 79 TRP A CA 1
ATOM 635 C C . TRP A 1 79 ? 10.919 7.078 -19.560 1.00 70.38 79 TRP A C 1
ATOM 637 O O . TRP A 1 79 ? 9.991 6.975 -18.762 1.00 70.38 79 TRP A O 1
ATOM 647 N N . LEU A 1 80 ? 11.819 6.105 -19.710 1.00 81.38 80 LEU A N 1
ATOM 648 C CA . LEU A 1 80 ? 11.820 4.853 -18.962 1.00 81.38 80 LEU A CA 1
ATOM 649 C C . LEU A 1 80 ? 13.190 4.635 -18.316 1.00 81.38 80 LEU A C 1
ATOM 651 O O . LEU A 1 80 ? 14.164 4.333 -18.999 1.00 81.38 80 LEU A O 1
ATOM 655 N N . ASN A 1 81 ? 13.244 4.772 -16.993 1.00 84.81 81 ASN A N 1
ATOM 656 C CA . ASN A 1 81 ? 14.441 4.618 -16.173 1.00 84.81 81 ASN A CA 1
ATOM 657 C C . ASN A 1 81 ? 14.282 3.379 -15.299 1.00 84.81 81 ASN A C 1
ATOM 659 O O . ASN A 1 81 ? 13.716 3.441 -14.209 1.00 84.81 81 ASN A O 1
ATOM 663 N N . ILE A 1 82 ? 14.751 2.240 -15.798 1.00 83.25 82 ILE A N 1
ATOM 664 C CA . ILE A 1 82 ? 14.747 0.981 -15.057 1.00 83.25 82 ILE A CA 1
ATOM 665 C C . ILE A 1 82 ? 16.191 0.577 -14.809 1.00 83.25 82 ILE A C 1
ATOM 667 O O . ILE A 1 82 ? 16.988 0.494 -15.745 1.00 83.25 82 ILE A O 1
ATOM 671 N N . ALA A 1 83 ? 16.522 0.312 -13.549 1.00 74.50 83 ALA A N 1
ATOM 672 C CA . ALA A 1 83 ? 17.832 -0.197 -13.192 1.00 74.50 83 ALA A CA 1
ATOM 673 C C . ALA A 1 83 ? 18.152 -1.525 -13.917 1.00 74.50 83 ALA A C 1
ATOM 675 O O . ALA A 1 83 ? 17.304 -2.420 -13.938 1.00 74.50 83 ALA A O 1
ATOM 676 N N . PRO A 1 84 ? 19.380 -1.724 -14.437 1.00 71.62 84 PRO A N 1
ATOM 677 C CA . PRO A 1 84 ? 19.753 -2.949 -15.153 1.00 71.62 84 PRO A CA 1
ATOM 678 C C . PRO A 1 84 ? 19.612 -4.252 -14.352 1.00 71.62 84 PRO A C 1
ATOM 680 O O . PRO A 1 84 ? 19.556 -5.322 -14.948 1.00 71.62 84 PRO A O 1
ATOM 683 N N . SER A 1 85 ? 19.572 -4.183 -13.016 1.00 81.94 85 SER A N 1
ATOM 684 C CA . SER A 1 85 ? 19.383 -5.353 -12.149 1.00 81.94 85 SER A CA 1
ATOM 685 C C . SER A 1 85 ? 17.922 -5.785 -11.987 1.00 81.94 85 SER A C 1
ATOM 687 O O . SER A 1 85 ? 17.650 -6.754 -11.279 1.00 81.94 85 SER A O 1
ATOM 689 N N . CYS A 1 86 ? 16.975 -5.084 -12.612 1.00 82.12 86 CYS A N 1
ATOM 690 C CA . CYS A 1 86 ? 15.568 -5.453 -12.547 1.00 82.12 86 CYS A CA 1
ATOM 691 C C . CYS A 1 86 ? 15.263 -6.687 -13.401 1.00 82.12 86 CYS A C 1
ATOM 693 O O . CYS A 1 86 ? 15.740 -6.828 -14.528 1.00 82.12 86 CYS A O 1
ATOM 695 N N . VAL A 1 87 ? 14.380 -7.538 -12.891 1.00 90.75 87 VAL A N 1
ATOM 696 C CA . VAL A 1 87 ? 13.762 -8.629 -13.640 1.00 90.75 87 VAL A CA 1
ATOM 697 C C . VAL A 1 87 ? 12.390 -8.163 -14.105 1.00 90.75 87 VAL A C 1
ATOM 699 O O . VAL A 1 87 ? 11.527 -7.839 -13.293 1.00 90.75 87 VAL A O 1
ATOM 702 N N . ILE A 1 88 ? 12.182 -8.140 -15.417 1.00 91.56 88 ILE A N 1
ATOM 703 C CA . ILE A 1 88 ? 10.895 -7.819 -16.035 1.00 91.56 88 ILE A CA 1
ATOM 704 C C . ILE A 1 88 ? 10.429 -9.066 -16.774 1.00 91.56 88 ILE A C 1
ATOM 706 O O . ILE A 1 88 ? 11.100 -9.534 -17.695 1.00 91.56 88 ILE A O 1
ATOM 710 N N . GLU A 1 89 ? 9.295 -9.620 -16.362 1.00 92.31 89 GLU A N 1
ATOM 711 C CA . GLU A 1 89 ? 8.713 -10.778 -17.031 1.00 92.31 89 GLU A CA 1
ATOM 712 C C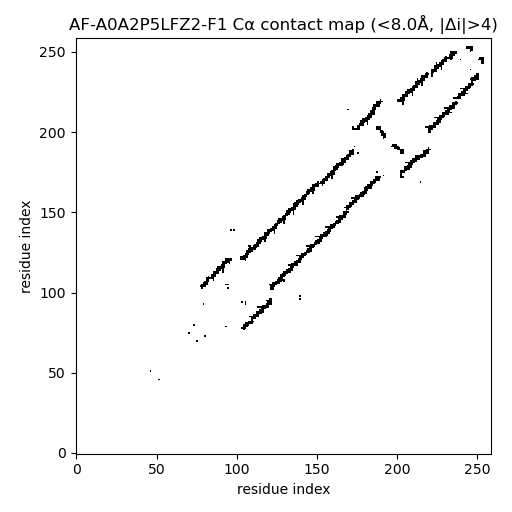 . GLU A 1 89 ? 7.895 -10.390 -18.277 1.00 92.31 89 GLU A C 1
ATOM 714 O O . GLU A 1 89 ? 7.726 -9.222 -18.632 1.00 92.31 89 GLU A O 1
ATOM 719 N N . HIS A 1 90 ? 7.380 -11.400 -18.981 1.00 81.00 90 HIS A N 1
ATOM 720 C CA . HIS A 1 90 ? 6.673 -11.208 -20.240 1.00 81.00 90 HIS A CA 1
ATOM 721 C C . HIS A 1 90 ? 5.354 -10.434 -20.069 1.00 81.00 90 HIS A C 1
ATOM 723 O O . HIS A 1 90 ? 4.621 -10.580 -19.091 1.00 81.00 90 HIS A O 1
ATOM 729 N N . GLY A 1 91 ? 4.996 -9.634 -21.074 1.00 84.00 91 GLY A N 1
ATOM 730 C CA . GLY A 1 91 ? 3.708 -8.933 -21.104 1.00 84.00 91 GLY A CA 1
ATOM 731 C C . GLY A 1 91 ? 3.569 -7.798 -20.086 1.00 84.00 91 GLY A C 1
ATOM 732 O O . GLY A 1 91 ? 2.455 -7.329 -19.869 1.00 84.00 91 GLY A O 1
ATOM 733 N N . VAL A 1 92 ? 4.666 -7.356 -19.466 1.00 90.31 92 VAL A N 1
ATOM 734 C CA . VAL A 1 92 ? 4.686 -6.107 -18.699 1.00 90.31 92 VAL A CA 1
ATOM 735 C C . VAL A 1 92 ? 4.552 -4.920 -19.654 1.00 90.31 92 VAL A C 1
ATOM 737 O O . VAL A 1 92 ? 5.227 -4.859 -20.682 1.00 90.31 92 VAL A O 1
ATOM 740 N N . VAL A 1 93 ? 3.690 -3.965 -19.310 1.00 88.56 93 VAL A N 1
ATOM 741 C CA . VAL A 1 93 ? 3.424 -2.765 -20.114 1.00 88.56 93 VAL A CA 1
ATOM 742 C C . VAL A 1 93 ? 3.846 -1.521 -19.341 1.00 88.56 93 VAL A C 1
ATOM 744 O O . VAL A 1 93 ? 3.385 -1.293 -18.225 1.00 88.56 93 VAL A O 1
ATOM 747 N N . PHE A 1 94 ? 4.666 -0.676 -19.964 1.00 88.50 94 PHE A N 1
ATOM 748 C CA . PHE A 1 94 ? 5.066 0.627 -19.432 1.00 88.50 94 PHE A CA 1
ATOM 749 C C . PHE A 1 94 ? 4.458 1.763 -20.256 1.00 88.50 94 PHE A C 1
ATOM 751 O O . PHE A 1 94 ? 4.312 1.648 -21.470 1.00 88.50 94 PHE A O 1
ATOM 758 N N . GLY A 1 95 ? 4.154 2.887 -19.605 1.00 76.75 95 GLY A N 1
ATOM 759 C CA . GLY A 1 95 ? 3.820 4.136 -20.297 1.00 76.75 95 GLY A CA 1
ATOM 760 C C . GLY A 1 95 ? 2.378 4.231 -20.798 1.00 76.75 95 GLY A C 1
ATOM 761 O O . GLY A 1 95 ? 2.104 4.881 -21.801 1.00 76.75 95 GLY A O 1
ATOM 762 N N . ASN A 1 96 ? 1.428 3.610 -20.103 1.00 66.69 96 ASN A N 1
ATOM 763 C CA . ASN A 1 96 ? 0.008 3.795 -20.404 1.00 66.69 96 ASN A CA 1
ATOM 764 C C . ASN A 1 96 ? -0.495 5.126 -19.804 1.00 66.69 96 ASN A C 1
ATOM 766 O O . ASN A 1 96 ? -0.141 5.437 -18.665 1.00 66.69 96 ASN A O 1
ATOM 770 N N . THR A 1 97 ? -1.278 5.938 -20.538 1.00 64.38 97 THR A N 1
ATOM 771 C CA . THR A 1 97 ? -2.038 7.063 -19.953 1.00 64.38 97 THR A CA 1
ATOM 772 C C . THR A 1 97 ? -3.053 7.740 -20.895 1.00 64.38 97 THR A C 1
ATOM 774 O O . THR A 1 97 ? -2.849 7.799 -22.102 1.00 64.38 97 THR A O 1
ATOM 777 N N . ASN A 1 98 ? -4.073 8.377 -20.295 1.00 55.19 98 ASN A N 1
ATOM 778 C CA . ASN A 1 98 ? -4.880 9.478 -20.863 1.00 55.19 98 ASN A CA 1
ATOM 779 C C . ASN A 1 98 ? -4.596 10.831 -20.149 1.00 55.19 98 ASN A C 1
ATOM 781 O O . ASN A 1 98 ? -5.345 11.799 -20.294 1.00 55.19 98 ASN A O 1
ATOM 785 N N . TYR A 1 99 ? -3.561 10.898 -19.305 1.00 53.78 99 TYR A N 1
ATOM 786 C CA . TYR A 1 99 ? -3.333 11.969 -18.332 1.00 53.78 99 TYR A CA 1
ATOM 787 C C . TYR A 1 99 ? -2.455 13.098 -18.897 1.00 53.78 99 TYR A C 1
ATOM 789 O O . TYR A 1 99 ? -1.382 12.858 -19.442 1.00 53.78 99 TYR A O 1
ATOM 797 N N . LYS A 1 100 ? -2.898 14.353 -18.732 1.00 55.12 100 LYS A N 1
ATOM 798 C CA . LYS A 1 100 ? -2.275 15.572 -19.293 1.00 55.12 100 LYS A CA 1
ATOM 799 C C . LYS A 1 100 ? -1.033 16.089 -18.531 1.00 55.12 100 LYS A C 1
ATOM 801 O O . LYS A 1 100 ? -0.624 17.224 -18.768 1.00 55.12 100 LYS A O 1
ATOM 806 N N . LYS A 1 101 ? -0.445 15.330 -17.592 1.00 56.06 101 LYS A N 1
ATOM 807 C CA . LYS A 1 101 ? 0.802 15.763 -16.919 1.00 56.06 101 LYS A CA 1
ATOM 808 C C . LYS A 1 101 ? 1.978 15.680 -17.906 1.00 56.06 101 LYS A C 1
ATOM 810 O O . LYS A 1 101 ? 2.047 14.758 -18.712 1.00 56.06 101 LYS A O 1
ATOM 815 N N . SER A 1 102 ? 2.878 16.663 -17.837 1.00 59.34 102 SER A N 1
ATOM 816 C CA . SER A 1 102 ? 4.034 16.810 -18.735 1.00 59.34 102 SER A CA 1
ATOM 817 C C . SER A 1 102 ? 5.117 15.755 -18.515 1.00 59.34 102 SER A C 1
ATOM 819 O O . SER A 1 102 ? 5.815 15.394 -19.457 1.00 59.34 102 SER A O 1
ATOM 821 N N . ASP A 1 103 ? 5.247 15.261 -17.284 1.00 71.19 103 ASP A N 1
ATOM 822 C CA . ASP A 1 103 ? 6.241 14.257 -16.930 1.00 71.19 103 ASP A CA 1
ATOM 823 C C . ASP A 1 103 ? 5.766 12.859 -17.347 1.00 71.19 103 ASP A C 1
ATOM 825 O O . ASP A 1 103 ? 4.816 12.306 -16.784 1.00 71.19 103 ASP A O 1
ATOM 829 N N . LYS A 1 104 ? 6.434 12.314 -18.364 1.00 78.38 104 LYS A N 1
ATOM 830 C CA . LYS A 1 104 ? 6.234 10.960 -18.889 1.00 78.38 104 LYS A CA 1
ATOM 831 C C . LYS A 1 104 ? 7.336 10.000 -18.435 1.00 78.38 104 LYS A C 1
ATOM 833 O O . LYS A 1 104 ? 7.509 8.949 -19.041 1.00 78.38 104 LYS A O 1
ATOM 838 N N . SER A 1 105 ? 8.096 10.343 -17.399 1.00 83.12 105 SER A N 1
ATOM 839 C CA . SER A 1 105 ? 9.124 9.454 -16.870 1.00 83.12 105 SER A CA 1
ATOM 840 C C . SER A 1 105 ? 8.512 8.329 -16.029 1.00 83.12 105 SER A C 1
ATOM 842 O O . SER A 1 105 ? 7.524 8.513 -15.316 1.00 83.12 105 SER A O 1
ATOM 844 N N . ILE A 1 106 ? 9.090 7.139 -16.110 1.00 86.94 106 ILE A N 1
ATOM 845 C CA . ILE A 1 106 ? 8.881 6.040 -15.167 1.00 86.94 106 ILE A CA 1
ATOM 846 C C . ILE A 1 106 ? 10.232 5.725 -14.548 1.00 86.94 106 ILE A C 1
ATOM 848 O O . ILE A 1 106 ? 11.232 5.659 -15.260 1.00 86.94 106 ILE A O 1
ATOM 852 N N . PHE A 1 107 ? 10.249 5.529 -13.233 1.00 90.56 107 PHE A N 1
ATOM 853 C CA . PHE A 1 107 ? 11.441 5.163 -12.486 1.00 90.56 107 PHE A CA 1
ATOM 854 C C . PHE A 1 107 ? 11.234 3.855 -11.726 1.00 90.56 107 PHE A C 1
ATOM 856 O O . PHE A 1 107 ? 10.260 3.728 -10.981 1.00 90.56 107 PHE A O 1
ATOM 863 N N . VAL A 1 108 ? 12.172 2.923 -11.869 1.00 90.19 108 VAL A N 1
ATOM 864 C CA . VAL A 1 108 ? 12.231 1.676 -11.104 1.00 90.19 108 VAL A CA 1
ATOM 865 C C . VAL A 1 108 ? 13.657 1.473 -10.594 1.00 90.19 108 VAL A C 1
ATOM 867 O O . VAL A 1 108 ? 14.599 1.356 -11.383 1.00 90.19 108 VAL A O 1
ATOM 870 N N . GLY A 1 109 ? 13.801 1.449 -9.268 1.00 84.44 109 GLY A N 1
ATOM 871 C CA . GLY A 1 109 ? 15.073 1.257 -8.580 1.00 84.44 109 GLY A CA 1
ATOM 872 C C . GLY A 1 109 ? 15.637 -0.160 -8.715 1.00 84.44 109 GLY A C 1
ATOM 873 O O . GLY A 1 109 ? 15.007 -1.064 -9.256 1.00 84.44 109 GLY A O 1
ATOM 874 N N . ASN A 1 110 ? 16.855 -0.351 -8.207 1.00 84.81 110 ASN A N 1
ATOM 875 C CA . ASN A 1 110 ? 17.610 -1.598 -8.342 1.00 84.81 110 ASN A CA 1
ATOM 876 C C . ASN A 1 110 ? 16.856 -2.819 -7.796 1.00 84.81 110 ASN A C 1
ATOM 878 O O . ASN A 1 110 ? 16.179 -2.741 -6.773 1.00 84.81 110 ASN A O 1
ATOM 882 N N . ASN A 1 111 ? 17.080 -3.972 -8.426 1.00 89.56 111 ASN A N 1
ATOM 883 C CA . ASN A 1 111 ? 16.629 -5.291 -7.970 1.00 89.56 111 ASN A CA 1
ATOM 884 C C . ASN A 1 111 ? 15.103 -5.418 -7.893 1.00 89.56 111 ASN A C 1
ATOM 886 O O . ASN A 1 111 ? 14.580 -6.163 -7.063 1.00 89.56 111 ASN A O 1
ATOM 890 N N . ALA A 1 112 ? 14.379 -4.671 -8.726 1.00 92.00 112 ALA A N 1
ATOM 891 C CA . ALA A 1 112 ? 12.945 -4.849 -8.828 1.00 92.00 112 ALA A CA 1
ATOM 892 C C . ALA A 1 112 ? 12.602 -6.151 -9.567 1.00 92.00 112 ALA A C 1
ATOM 894 O O . ALA A 1 112 ? 13.307 -6.552 -10.493 1.00 92.00 112 ALA A O 1
ATOM 895 N N . ILE A 1 113 ? 11.498 -6.788 -9.188 1.00 96.00 113 ILE A N 1
ATOM 896 C CA . ILE A 1 113 ? 10.928 -7.939 -9.892 1.00 96.00 113 ILE A CA 1
ATOM 897 C C . ILE A 1 113 ? 9.516 -7.553 -10.311 1.00 96.00 113 ILE A C 1
ATOM 899 O O . ILE A 1 113 ? 8.641 -7.347 -9.475 1.00 96.00 113 ILE A O 1
ATOM 903 N N . ILE A 1 114 ? 9.295 -7.443 -11.616 1.00 96.50 114 ILE A N 1
ATOM 904 C CA . ILE A 1 114 ? 8.011 -7.056 -12.190 1.00 96.50 114 ILE A CA 1
ATOM 905 C C . ILE A 1 114 ? 7.451 -8.255 -12.939 1.00 96.50 114 ILE A C 1
ATOM 907 O O . ILE A 1 114 ? 7.903 -8.577 -14.041 1.00 96.50 114 ILE A O 1
ATOM 911 N N . ARG A 1 115 ? 6.484 -8.939 -12.320 1.00 96.31 115 ARG A N 1
ATOM 912 C CA . ARG A 1 115 ? 5.916 -10.167 -12.879 1.00 96.31 115 ARG A CA 1
ATOM 913 C C . ARG A 1 115 ? 4.904 -9.910 -13.990 1.00 96.31 115 ARG A C 1
ATOM 915 O O . ARG A 1 115 ? 4.382 -8.807 -14.175 1.00 96.31 115 ARG A O 1
ATOM 922 N N . SER A 1 116 ? 4.641 -10.985 -14.724 1.00 92.00 116 SER A N 1
ATOM 923 C CA . SER A 1 116 ? 3.949 -10.986 -16.009 1.00 92.00 116 SER A CA 1
ATOM 924 C C . SER A 1 116 ? 2.583 -10.297 -15.973 1.00 92.00 116 SER A C 1
ATOM 926 O O . SER A 1 116 ? 1.835 -10.423 -15.001 1.00 92.00 116 SER A O 1
ATOM 928 N N . GLY A 1 117 ? 2.253 -9.581 -17.051 1.00 88.69 117 GLY A N 1
ATOM 929 C CA . GLY A 1 117 ? 0.964 -8.896 -17.226 1.00 88.69 117 GLY A CA 1
ATOM 930 C C . GLY A 1 117 ? 0.779 -7.610 -16.410 1.00 88.69 117 GLY A C 1
ATOM 931 O O . GLY A 1 117 ? -0.294 -7.010 -16.453 1.00 88.69 117 GLY A O 1
ATOM 932 N N . THR A 1 118 ? 1.795 -7.176 -15.660 1.00 97.00 118 THR A N 1
ATOM 933 C CA . THR A 1 118 ? 1.749 -5.929 -14.885 1.00 97.00 118 THR A CA 1
ATOM 934 C C . THR A 1 118 ? 1.780 -4.696 -15.790 1.00 97.00 118 THR A C 1
ATOM 936 O O . THR A 1 118 ? 2.540 -4.639 -16.754 1.00 97.00 118 THR A O 1
ATOM 939 N N . VAL A 1 119 ? 0.985 -3.676 -15.462 1.00 95.38 119 VAL A N 1
ATOM 940 C CA . VAL A 1 119 ? 0.912 -2.411 -16.207 1.00 95.38 119 VAL A CA 1
ATOM 941 C C . VAL A 1 119 ? 1.326 -1.248 -15.312 1.00 95.38 119 VAL A C 1
ATOM 943 O O . VAL A 1 119 ? 0.725 -1.029 -14.260 1.00 95.38 119 VAL A O 1
ATOM 946 N N . ILE A 1 120 ? 2.316 -0.470 -15.751 1.00 95.06 120 ILE A N 1
ATOM 947 C CA . ILE A 1 120 ? 2.865 0.681 -15.026 1.00 95.06 120 ILE A CA 1
ATOM 948 C C . ILE A 1 120 ? 2.710 1.951 -15.868 1.00 95.06 120 ILE A C 1
ATOM 950 O O . ILE A 1 120 ? 3.232 2.071 -16.978 1.00 95.06 120 ILE A O 1
ATOM 954 N N . TYR A 1 121 ? 1.971 2.915 -15.330 1.00 93.12 121 TYR A N 1
ATOM 955 C CA . TYR A 1 121 ? 1.641 4.176 -15.988 1.00 93.12 121 TYR A CA 1
ATOM 956 C C . TYR A 1 121 ? 2.749 5.215 -15.791 1.00 93.12 121 TYR A C 1
ATOM 958 O O . TYR A 1 121 ? 3.582 5.114 -14.887 1.00 93.12 121 TYR A O 1
ATOM 966 N N . TYR A 1 122 ? 2.727 6.249 -16.630 1.00 87.88 122 TYR A N 1
ATOM 967 C CA . TYR A 1 122 ? 3.665 7.370 -16.560 1.00 87.88 122 TYR A CA 1
ATOM 968 C C . TYR A 1 122 ? 3.681 8.091 -15.213 1.00 87.88 122 TYR A C 1
ATOM 970 O O . TYR A 1 122 ? 2.689 8.118 -14.486 1.00 87.88 122 TYR A O 1
ATOM 978 N N . ASN A 1 123 ? 4.800 8.751 -14.919 1.00 89.56 123 ASN A N 1
ATOM 979 C CA . ASN A 1 123 ? 5.043 9.463 -13.669 1.00 89.56 123 ASN A CA 1
ATOM 980 C C . ASN A 1 123 ? 4.919 8.540 -12.447 1.00 89.56 123 ASN A C 1
ATOM 982 O O . ASN A 1 123 ? 4.453 8.961 -11.390 1.00 89.56 123 ASN A O 1
ATOM 986 N N . THR A 1 124 ? 5.310 7.275 -12.591 1.00 91.62 124 THR A N 1
ATOM 987 C CA . THR A 1 124 ? 5.428 6.329 -11.477 1.00 91.62 124 THR A CA 1
ATOM 988 C C . THR A 1 124 ? 6.881 6.270 -11.037 1.00 91.62 124 THR A C 1
ATOM 990 O O . THR A 1 124 ? 7.776 6.193 -11.880 1.00 91.62 124 THR A O 1
ATOM 993 N N . LYS A 1 125 ? 7.122 6.280 -9.724 1.00 94.12 125 LYS A N 1
ATOM 994 C CA . LYS A 1 125 ? 8.451 6.015 -9.160 1.00 94.12 125 LYS A CA 1
ATOM 995 C C . LYS A 1 125 ? 8.363 4.871 -8.161 1.00 94.12 125 LYS A C 1
ATOM 997 O O . LYS A 1 125 ? 7.606 4.982 -7.200 1.00 94.12 125 LYS A O 1
ATOM 1002 N N . ALA A 1 126 ? 9.133 3.815 -8.388 1.00 94.88 126 ALA A N 1
ATOM 1003 C CA . ALA A 1 126 ? 9.297 2.688 -7.483 1.00 94.88 126 ALA A CA 1
ATOM 1004 C C . ALA A 1 126 ? 10.755 2.587 -7.024 1.00 94.88 126 ALA A C 1
ATOM 1006 O O . ALA A 1 126 ? 11.673 2.737 -7.831 1.00 94.88 126 ALA A O 1
ATOM 1007 N N . GLY A 1 127 ? 10.960 2.369 -5.727 1.00 90.25 127 GLY A N 1
ATOM 1008 C CA . GLY A 1 127 ? 12.277 2.220 -5.124 1.00 90.25 127 GLY A CA 1
ATOM 1009 C C . GLY A 1 127 ? 12.992 0.913 -5.484 1.00 90.25 127 GLY A C 1
ATOM 1010 O O . GLY A 1 127 ? 12.554 0.129 -6.324 1.00 90.25 127 GLY A O 1
ATOM 1011 N N . CYS A 1 128 ? 14.129 0.692 -4.834 1.00 92.25 128 CYS A N 1
ATOM 1012 C CA . CYS A 1 128 ? 14.890 -0.547 -4.850 1.00 92.25 128 CYS A CA 1
ATOM 1013 C C . CYS A 1 128 ? 14.138 -1.685 -4.149 1.00 92.25 128 CYS A C 1
ATOM 1015 O O . CYS A 1 128 ? 13.399 -1.474 -3.183 1.00 92.25 128 CYS A O 1
ATOM 1017 N N . ASN A 1 129 ? 14.402 -2.913 -4.594 1.00 92.50 129 ASN A N 1
ATOM 1018 C CA . ASN A 1 129 ? 13.781 -4.135 -4.083 1.00 92.50 129 ASN A CA 1
ATOM 1019 C C . ASN A 1 129 ? 12.242 -4.063 -4.144 1.00 92.50 129 ASN A C 1
ATOM 1021 O O . ASN A 1 129 ? 11.545 -4.514 -3.234 1.00 92.50 129 ASN A O 1
ATOM 1025 N N . PHE A 1 130 ? 11.718 -3.427 -5.194 1.00 96.94 130 PHE A N 1
ATOM 1026 C CA . PHE A 1 130 ? 10.297 -3.408 -5.504 1.00 96.94 130 PHE A CA 1
ATOM 1027 C C . PHE A 1 130 ? 9.906 -4.721 -6.187 1.00 96.94 130 PHE A C 1
ATOM 1029 O O . PHE A 1 130 ? 10.330 -4.993 -7.305 1.00 96.94 130 PHE A O 1
ATOM 1036 N N . ASP A 1 131 ? 9.094 -5.535 -5.528 1.00 97.56 131 ASP A N 1
ATOM 1037 C CA . ASP A 1 131 ? 8.615 -6.801 -6.073 1.00 97.56 131 ASP A CA 1
ATOM 1038 C C . ASP A 1 131 ? 7.095 -6.731 -6.267 1.00 97.56 131 ASP A C 1
ATOM 1040 O O . ASP A 1 131 ? 6.351 -6.408 -5.339 1.00 97.56 131 ASP A O 1
ATOM 1044 N N . CYS A 1 132 ? 6.609 -7.023 -7.471 1.00 96.62 132 CYS A N 1
ATOM 1045 C CA . CYS A 1 132 ? 5.182 -7.126 -7.733 1.00 96.62 132 CYS A CA 1
ATOM 1046 C C . CYS A 1 132 ? 4.786 -8.462 -8.366 1.00 96.62 132 CYS A C 1
ATOM 1048 O O . CYS A 1 132 ? 5.507 -9.078 -9.153 1.00 96.62 132 CYS A O 1
ATOM 1050 N N . GLY A 1 133 ? 3.606 -8.940 -7.974 1.00 97.38 133 GLY A N 1
ATOM 1051 C CA . GLY A 1 133 ? 2.961 -10.132 -8.501 1.00 97.38 133 GLY A CA 1
ATOM 1052 C C . GLY A 1 133 ? 2.466 -9.966 -9.940 1.00 97.38 133 GLY A C 1
ATOM 1053 O O . GLY A 1 133 ? 2.691 -8.954 -10.597 1.00 97.38 133 GLY A O 1
ATOM 1054 N N . HIS A 1 134 ? 1.780 -10.987 -10.444 1.00 98.00 134 HIS A N 1
ATOM 1055 C CA . HIS A 1 134 ? 1.222 -10.973 -11.796 1.00 98.00 134 HIS A CA 1
ATOM 1056 C C . HIS A 1 134 ? 0.035 -10.011 -11.896 1.00 98.00 134 HIS A C 1
ATOM 1058 O O . HIS A 1 134 ? -0.746 -9.886 -10.950 1.00 98.00 134 HIS A O 1
ATOM 1064 N N . ASN A 1 135 ? -0.160 -9.405 -13.066 1.00 97.62 135 ASN A N 1
ATOM 1065 C CA . ASN A 1 135 ? -1.340 -8.595 -13.389 1.00 97.62 135 ASN A CA 1
ATOM 1066 C C . ASN A 1 135 ? -1.590 -7.436 -12.405 1.00 97.62 135 ASN A C 1
ATOM 1068 O O . ASN A 1 135 ? -2.739 -7.120 -12.088 1.00 97.62 135 ASN A O 1
ATOM 1072 N N . VAL A 1 136 ? -0.527 -6.826 -11.880 1.00 98.69 136 VAL A N 1
ATOM 1073 C CA . VAL A 1 136 ? -0.640 -5.633 -11.034 1.00 98.69 136 VAL A CA 1
ATOM 1074 C C . VAL A 1 136 ? -0.891 -4.409 -11.914 1.00 98.69 136 VAL A C 1
ATOM 1076 O O . VAL A 1 136 ? -0.320 -4.274 -12.994 1.00 98.69 136 VAL A O 1
ATOM 1079 N N . LEU A 1 137 ? -1.737 -3.492 -11.453 1.00 98.12 137 LEU A N 1
ATOM 1080 C CA . LEU A 1 137 ? -1.959 -2.203 -12.103 1.00 98.12 137 LEU A CA 1
ATOM 1081 C C . LEU A 1 137 ? -1.386 -1.091 -11.230 1.00 98.12 137 LEU A C 1
ATOM 1083 O O . LEU A 1 137 ? -1.807 -0.937 -10.086 1.00 98.12 137 LEU A O 1
ATOM 1087 N N . ILE A 1 138 ? -0.476 -0.289 -11.780 1.00 97.56 138 ILE A N 1
ATOM 1088 C CA . ILE A 1 138 ? 0.096 0.882 -11.112 1.00 97.56 138 ILE A CA 1
ATOM 1089 C C . ILE A 1 138 ? -0.158 2.103 -11.973 1.00 97.56 138 ILE A C 1
ATOM 1091 O O . ILE A 1 138 ? 0.388 2.241 -13.067 1.00 97.56 138 ILE A O 1
ATOM 1095 N N . ARG A 1 139 ? -1.021 2.979 -11.474 1.00 94.88 139 ARG A N 1
ATOM 1096 C CA . ARG A 1 139 ? -1.454 4.180 -12.174 1.00 94.88 139 ARG A CA 1
ATOM 1097 C C . ARG A 1 139 ? -0.541 5.374 -11.927 1.00 94.88 139 ARG A C 1
ATOM 1099 O O . ARG A 1 139 ? 0.337 5.373 -11.072 1.00 94.88 139 ARG A O 1
ATOM 1106 N N . GLU A 1 140 ? -0.775 6.394 -12.737 1.00 90.19 140 GLU A N 1
ATOM 1107 C CA . GLU A 1 140 ? 0.062 7.567 -12.885 1.00 90.19 140 GLU A CA 1
ATOM 1108 C C . GLU A 1 140 ? 0.245 8.367 -11.590 1.00 90.19 140 GLU A C 1
ATOM 1110 O O . GLU A 1 140 ? -0.665 8.481 -10.770 1.00 90.19 140 GLU A O 1
ATOM 1115 N N . GLY A 1 141 ? 1.422 8.971 -11.423 1.00 89.50 141 GLY A N 1
ATOM 1116 C CA . GLY A 1 141 ? 1.732 9.824 -10.270 1.00 89.50 141 GLY A CA 1
ATOM 1117 C C . GLY A 1 141 ? 2.085 9.070 -8.987 1.00 89.50 141 GLY A C 1
ATOM 1118 O O . GLY A 1 141 ? 2.506 9.702 -8.019 1.00 89.50 141 GLY A O 1
ATOM 1119 N N . SER A 1 142 ? 1.957 7.744 -8.969 1.00 95.44 142 SER A N 1
ATOM 1120 C CA . SER A 1 142 ? 2.180 6.949 -7.764 1.00 95.44 142 SER A CA 1
ATOM 1121 C C . SER A 1 142 ? 3.656 6.871 -7.366 1.00 95.44 142 SER A C 1
ATOM 1123 O O . SER A 1 142 ? 4.574 6.978 -8.191 1.00 95.44 142 SER A O 1
ATOM 1125 N N . ARG A 1 143 ? 3.890 6.752 -6.059 1.00 97.25 143 ARG A N 1
ATOM 1126 C CA . ARG A 1 143 ? 5.211 6.696 -5.423 1.00 97.25 143 ARG A CA 1
ATOM 1127 C C . ARG A 1 143 ? 5.263 5.474 -4.521 1.00 97.25 143 ARG A C 1
ATOM 1129 O O . ARG A 1 143 ? 4.438 5.344 -3.625 1.00 97.25 143 ARG A O 1
ATOM 1136 N N . ILE A 1 144 ? 6.223 4.596 -4.771 1.00 98.31 144 ILE A N 1
ATOM 1137 C CA . ILE A 1 144 ? 6.412 3.342 -4.048 1.00 98.31 144 ILE A CA 1
ATOM 1138 C C . ILE A 1 144 ? 7.831 3.344 -3.486 1.00 98.31 144 ILE A C 1
ATOM 1140 O O . ILE A 1 144 ? 8.786 3.570 -4.230 1.00 98.31 144 ILE A O 1
ATOM 1144 N N . GLY A 1 145 ? 7.949 3.139 -2.177 1.00 95.81 145 GLY A N 1
ATOM 1145 C CA . GLY A 1 145 ? 9.212 3.117 -1.450 1.00 95.81 145 GLY A CA 1
ATOM 1146 C C . GLY A 1 145 ? 10.091 1.903 -1.757 1.00 95.81 145 GLY A C 1
ATOM 1147 O O . GLY A 1 145 ? 9.909 1.188 -2.745 1.00 95.81 145 GLY A O 1
ATOM 1148 N N . ASN A 1 146 ? 11.067 1.684 -0.885 1.00 95.94 146 ASN A N 1
ATOM 1149 C CA . ASN A 1 146 ? 12.010 0.576 -0.949 1.00 95.94 146 ASN A CA 1
ATOM 1150 C C . ASN A 1 146 ? 11.473 -0.660 -0.210 1.00 95.94 146 ASN A C 1
ATOM 1152 O O . ASN A 1 146 ? 10.745 -0.541 0.776 1.00 95.94 146 ASN A O 1
ATOM 1156 N N . ASN A 1 147 ? 11.881 -1.854 -0.648 1.00 9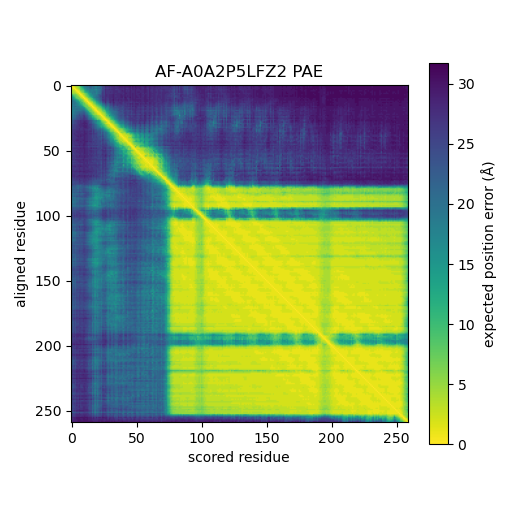6.25 147 ASN A N 1
ATOM 1157 C CA . ASN A 1 147 ? 11.492 -3.133 -0.032 1.00 96.25 147 ASN A CA 1
ATOM 1158 C C . ASN A 1 147 ? 9.965 -3.316 0.036 1.00 96.25 147 ASN A C 1
ATOM 1160 O O . ASN A 1 147 ? 9.406 -3.635 1.088 1.00 96.25 147 ASN A O 1
ATOM 1164 N N . VAL A 1 148 ? 9.281 -3.061 -1.078 1.00 98.50 148 VAL A N 1
ATOM 1165 C CA . VAL A 1 148 ? 7.822 -3.174 -1.162 1.00 98.50 148 VAL A CA 1
ATOM 1166 C C . VAL A 1 148 ? 7.446 -4.417 -1.951 1.00 98.50 148 VAL A C 1
ATOM 1168 O O . VAL A 1 148 ? 7.917 -4.593 -3.072 1.00 98.50 148 VAL A O 1
ATOM 1171 N N . TYR A 1 149 ? 6.554 -5.232 -1.387 1.00 98.81 149 TYR A N 1
ATOM 1172 C CA . TYR A 1 149 ? 5.917 -6.340 -2.094 1.00 98.81 149 TYR A CA 1
ATOM 1173 C C . TYR A 1 149 ? 4.453 -6.023 -2.411 1.00 98.81 149 TYR A C 1
ATOM 1175 O O . TYR A 1 149 ? 3.653 -5.756 -1.511 1.00 98.81 149 TYR A O 1
ATOM 1183 N N . VAL A 1 150 ? 4.084 -6.099 -3.687 1.00 98.81 150 VAL A N 1
ATOM 1184 C CA . VAL A 1 150 ? 2.713 -5.910 -4.172 1.00 98.81 150 VAL A CA 1
ATOM 1185 C C . VAL A 1 150 ? 2.166 -7.244 -4.665 1.00 98.81 150 VAL A C 1
ATOM 1187 O O . VAL A 1 150 ? 2.692 -7.821 -5.612 1.00 98.81 150 VAL A O 1
ATOM 1190 N N . TYR A 1 151 ? 1.090 -7.743 -4.060 1.00 98.69 151 TYR A N 1
ATOM 1191 C CA . TYR A 1 151 ? 0.489 -9.019 -4.460 1.00 98.69 151 TYR A CA 1
ATOM 1192 C C . TYR A 1 151 ? -0.127 -8.973 -5.864 1.00 98.69 151 TYR A C 1
ATOM 1194 O O . TYR A 1 151 ? -0.585 -7.928 -6.331 1.00 98.69 151 TYR A O 1
ATOM 1202 N N . SER A 1 152 ? -0.199 -10.137 -6.515 1.00 98.56 152 SER A N 1
ATOM 1203 C CA . SER A 1 152 ? -0.824 -10.303 -7.832 1.00 98.56 152 SER A CA 1
ATOM 1204 C C . SER A 1 152 ? -2.253 -9.749 -7.873 1.00 98.56 152 SER A C 1
ATOM 1206 O O . SER A 1 152 ? -3.036 -9.976 -6.952 1.00 98.56 152 SER A O 1
ATOM 1208 N N . GLY A 1 153 ? -2.602 -9.050 -8.953 1.00 98.19 153 GLY A N 1
ATOM 1209 C CA . GLY A 1 153 ? -3.930 -8.465 -9.162 1.00 98.19 153 GLY A CA 1
ATOM 1210 C C . GLY A 1 153 ? -4.222 -7.188 -8.363 1.00 98.19 153 GLY A C 1
ATOM 1211 O O . GLY A 1 153 ? -5.325 -6.651 -8.469 1.00 98.19 153 GLY A O 1
ATOM 1212 N N . THR A 1 154 ? -3.264 -6.687 -7.574 1.00 98.75 154 THR A N 1
ATOM 1213 C CA . THR A 1 154 ? -3.423 -5.433 -6.819 1.00 98.75 154 THR A CA 1
ATOM 1214 C C . THR A 1 154 ? -3.576 -4.243 -7.760 1.00 98.75 154 THR A C 1
ATOM 1216 O O . THR A 1 154 ? -2.891 -4.144 -8.781 1.00 98.75 154 THR A O 1
ATOM 1219 N N . GLN A 1 155 ? -4.450 -3.310 -7.386 1.00 98.56 155 GLN A N 1
ATOM 1220 C CA . GLN A 1 155 ? -4.670 -2.066 -8.117 1.00 98.56 155 GLN A CA 1
ATOM 1221 C C . GLN A 1 155 ? -4.205 -0.876 -7.283 1.00 98.56 155 GLN A C 1
ATOM 1223 O O . GLN A 1 155 ? -4.833 -0.511 -6.292 1.00 98.56 155 GLN A O 1
ATOM 1228 N N . ILE A 1 156 ? -3.116 -0.250 -7.716 1.00 98.38 156 ILE A N 1
ATOM 1229 C CA . ILE A 1 156 ? -2.581 0.996 -7.173 1.00 98.38 156 ILE A CA 1
ATOM 1230 C C . ILE A 1 156 ? -3.054 2.121 -8.093 1.00 98.38 156 ILE A C 1
ATOM 1232 O O . ILE A 1 156 ? -2.575 2.248 -9.221 1.00 98.38 156 ILE A O 1
ATOM 1236 N N . ASN A 1 157 ? -4.036 2.911 -7.647 1.00 95.88 157 ASN A N 1
ATOM 1237 C CA . ASN A 1 157 ? -4.614 3.977 -8.467 1.00 95.88 157 ASN A CA 1
ATOM 1238 C C . ASN A 1 157 ? -3.750 5.253 -8.4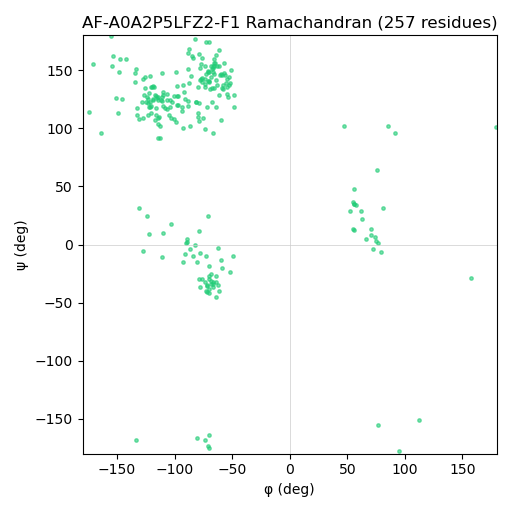74 1.00 95.88 157 ASN A C 1
ATOM 1240 O O . ASN A 1 157 ? -2.562 5.197 -8.174 1.00 95.88 157 ASN A O 1
ATOM 1244 N N . ARG A 1 158 ? -4.296 6.380 -8.957 1.00 92.38 158 ARG A N 1
ATOM 1245 C CA . ARG A 1 158 ? -3.508 7.586 -9.255 1.00 92.38 158 ARG A CA 1
ATOM 1246 C C . ARG A 1 158 ? -2.968 8.234 -7.996 1.00 92.38 158 ARG A C 1
ATOM 1248 O O . ARG A 1 158 ? -3.687 8.312 -7.004 1.00 92.38 158 ARG A O 1
ATOM 1255 N N . ASP A 1 159 ? -1.765 8.788 -8.099 1.00 93.00 159 ASP A N 1
ATOM 1256 C CA . ASP A 1 159 ? -1.131 9.603 -7.061 1.00 93.00 159 ASP A CA 1
ATOM 1257 C C . ASP A 1 159 ? -1.101 8.896 -5.676 1.00 93.00 159 ASP A C 1
ATOM 1259 O O . ASP A 1 159 ? -1.120 9.555 -4.638 1.00 93.00 159 ASP A O 1
ATOM 1263 N N . VAL A 1 160 ? -1.068 7.555 -5.648 1.00 97.25 160 VAL A N 1
ATOM 1264 C CA . VAL A 1 160 ? -0.973 6.755 -4.414 1.00 97.25 160 VAL A CA 1
ATOM 1265 C C . VAL A 1 160 ? 0.455 6.788 -3.884 1.00 97.25 160 VAL A C 1
ATOM 1267 O O . VAL A 1 160 ? 1.417 6.689 -4.649 1.00 97.25 160 VAL A O 1
ATOM 1270 N N . ILE A 1 161 ? 0.597 6.884 -2.564 1.00 98.44 161 ILE A N 1
ATOM 1271 C CA . ILE A 1 161 ? 1.892 6.855 -1.882 1.00 98.44 161 ILE A CA 1
ATOM 1272 C C . ILE A 1 161 ? 1.971 5.592 -1.028 1.00 98.44 161 ILE A C 1
ATOM 1274 O O . ILE A 1 161 ? 1.123 5.377 -0.167 1.00 98.44 161 ILE A O 1
ATOM 1278 N N . ILE A 1 162 ? 3.003 4.782 -1.252 1.00 98.56 162 ILE A N 1
ATOM 1279 C CA . ILE A 1 162 ? 3.351 3.613 -0.441 1.00 98.56 162 ILE A CA 1
ATOM 1280 C C . ILE A 1 162 ? 4.771 3.820 0.086 1.00 98.56 162 ILE A C 1
ATOM 1282 O O . ILE A 1 162 ? 5.697 4.023 -0.700 1.00 98.56 162 ILE A O 1
ATOM 1286 N N . GLY A 1 163 ? 4.931 3.789 1.407 1.00 97.00 163 GLY A N 1
ATOM 1287 C CA . GLY A 1 163 ? 6.216 3.886 2.091 1.00 97.00 163 GLY A CA 1
ATOM 1288 C C . GLY A 1 163 ? 7.051 2.612 1.980 1.00 97.00 163 GLY A C 1
ATOM 1289 O O . GLY A 1 163 ? 6.757 1.698 1.212 1.00 97.00 163 GLY A O 1
ATOM 1290 N N . ASP A 1 164 ? 8.111 2.546 2.774 1.00 97.44 164 ASP A N 1
ATOM 1291 C CA . ASP A 1 164 ? 9.086 1.455 2.720 1.00 97.44 164 ASP A CA 1
ATOM 1292 C C . ASP A 1 164 ? 8.642 0.241 3.528 1.00 97.44 164 ASP A C 1
ATOM 1294 O O . ASP A 1 164 ? 7.830 0.350 4.450 1.00 97.44 164 ASP A O 1
ATOM 1298 N N . ASN A 1 165 ? 9.229 -0.917 3.231 1.00 97.56 165 ASN A N 1
ATOM 1299 C CA . ASN A 1 165 ? 9.014 -2.163 3.974 1.00 97.56 165 ASN A CA 1
ATOM 1300 C C . ASN A 1 165 ? 7.528 -2.562 4.050 1.00 97.56 165 ASN A C 1
ATOM 1302 O O . ASN A 1 165 ? 7.057 -3.068 5.074 1.00 97.56 165 ASN A O 1
ATOM 1306 N N . CYS A 1 166 ? 6.775 -2.288 2.984 1.00 98.62 166 CYS A N 1
ATOM 1307 C CA . CYS A 1 166 ? 5.344 -2.556 2.925 1.00 98.62 166 CYS A CA 1
ATOM 1308 C C . CYS A 1 166 ? 5.036 -3.854 2.182 1.00 98.62 166 CYS A C 1
ATOM 1310 O O . CYS A 1 166 ? 5.703 -4.225 1.218 1.00 98.62 166 CYS A O 1
ATOM 1312 N N . ILE A 1 167 ? 3.955 -4.508 2.593 1.00 98.81 167 ILE A N 1
ATOM 1313 C CA . ILE A 1 167 ? 3.337 -5.601 1.843 1.00 98.81 167 ILE A CA 1
ATOM 1314 C C . ILE A 1 167 ? 1.895 -5.196 1.585 1.00 98.81 167 ILE A C 1
ATOM 1316 O O . ILE A 1 167 ? 1.146 -4.989 2.541 1.00 98.81 167 ILE A O 1
ATOM 1320 N N . VAL A 1 168 ? 1.508 -5.070 0.319 1.00 98.56 168 VAL A N 1
ATOM 1321 C CA . VAL A 1 168 ? 0.185 -4.559 -0.054 1.00 98.56 168 VAL A CA 1
ATOM 1322 C C . VAL A 1 168 ? -0.549 -5.498 -1.009 1.00 98.56 168 VAL A C 1
ATOM 1324 O O . VAL A 1 168 ? 0.041 -6.113 -1.896 1.00 98.56 168 VAL A O 1
ATOM 1327 N N . SER A 1 169 ? -1.858 -5.601 -0.809 1.00 98.44 169 SER A N 1
ATOM 1328 C CA . SER A 1 169 ? -2.812 -6.305 -1.660 1.00 98.44 169 SER A CA 1
ATOM 1329 C C . SER A 1 169 ? -4.170 -5.607 -1.608 1.00 98.44 169 SER A C 1
ATOM 1331 O O . SER A 1 169 ? -4.530 -5.066 -0.560 1.00 98.44 169 SER A O 1
ATOM 1333 N N . GLY A 1 170 ? -4.925 -5.661 -2.708 1.00 98.12 170 GLY A N 1
ATOM 1334 C CA . GLY A 1 170 ? -6.293 -5.139 -2.815 1.00 98.12 170 GLY A CA 1
ATOM 1335 C C . GLY A 1 170 ? -6.429 -3.927 -3.741 1.00 98.12 170 GLY A C 1
ATOM 1336 O O . GLY A 1 170 ? -5.691 -3.787 -4.720 1.00 98.12 170 GLY A O 1
ATOM 1337 N N . TYR A 1 171 ? -7.408 -3.066 -3.463 1.00 98.62 171 TYR A N 1
ATOM 1338 C CA . TYR A 1 171 ? -7.661 -1.837 -4.219 1.00 98.62 171 TYR A CA 1
ATOM 1339 C C . TYR A 1 171 ? -7.224 -0.597 -3.429 1.00 98.62 171 TYR A C 1
ATOM 1341 O O . TYR A 1 171 ? -7.805 -0.288 -2.395 1.00 98.62 171 TYR A O 1
ATOM 1349 N N . LEU A 1 172 ? -6.238 0.157 -3.917 1.00 98.44 172 LEU A N 1
ATOM 1350 C CA . LEU A 1 172 ? -5.806 1.422 -3.317 1.00 98.44 172 LEU A CA 1
ATOM 1351 C C . LEU A 1 172 ? -6.366 2.583 -4.143 1.00 98.44 172 LEU A C 1
ATOM 1353 O O . LEU A 1 172 ? -5.933 2.784 -5.278 1.00 98.44 172 LEU A O 1
ATOM 1357 N N . GLY A 1 173 ? -7.343 3.311 -3.595 1.00 96.12 173 GLY A N 1
ATOM 1358 C CA . GLY A 1 173 ? -8.000 4.461 -4.226 1.00 96.12 173 GLY A CA 1
ATOM 1359 C C . GLY A 1 173 ? -7.063 5.636 -4.536 1.00 96.12 173 GLY A C 1
ATOM 1360 O O . GLY A 1 173 ? -5.918 5.678 -4.097 1.00 96.12 173 GLY A O 1
ATOM 1361 N N . ASN A 1 174 ? -7.537 6.593 -5.339 1.00 94.12 174 ASN A N 1
ATOM 1362 C CA . ASN A 1 174 ? -6.711 7.716 -5.799 1.00 94.12 174 ASN A CA 1
ATOM 1363 C C . ASN A 1 174 ? -6.210 8.565 -4.619 1.00 94.12 174 ASN A C 1
ATOM 1365 O O . ASN A 1 174 ? -7.004 9.050 -3.824 1.00 94.12 174 ASN A O 1
ATOM 1369 N N . GLY A 1 175 ? -4.910 8.831 -4.539 1.00 93.88 175 GLY A N 1
ATOM 1370 C CA . GLY A 1 175 ? -4.342 9.671 -3.485 1.00 93.88 175 GLY A CA 1
ATOM 1371 C C . GLY A 1 175 ? -4.266 9.005 -2.110 1.00 93.88 175 GLY A C 1
ATOM 1372 O O . GLY A 1 175 ? -3.914 9.680 -1.144 1.00 93.88 175 GLY A O 1
ATOM 1373 N N . SER A 1 176 ? -4.590 7.711 -1.992 1.00 97.81 176 SER A N 1
ATOM 1374 C CA . SER A 1 176 ? -4.415 6.980 -0.737 1.00 97.81 176 SER A CA 1
ATOM 1375 C C . SER A 1 176 ? -2.952 6.964 -0.300 1.00 97.81 176 SER A C 1
ATOM 1377 O O . SER A 1 176 ? -2.038 6.887 -1.125 1.00 97.81 176 SER A O 1
ATOM 1379 N N . VAL A 1 177 ? -2.744 6.998 1.015 1.00 98.44 177 VAL A N 1
ATOM 1380 C CA . VAL A 1 177 ? -1.410 6.968 1.621 1.00 98.44 177 VAL A CA 1
ATOM 1381 C C . VAL A 1 177 ? -1.281 5.732 2.496 1.00 98.44 177 VAL A C 1
ATOM 1383 O O . VAL A 1 177 ? -2.078 5.521 3.406 1.00 98.44 177 VAL A O 1
ATOM 1386 N N . VAL A 1 178 ? -0.253 4.936 2.233 1.00 98.69 178 VAL A N 1
ATOM 1387 C CA . VAL A 1 178 ? 0.179 3.800 3.043 1.00 98.69 178 VAL A CA 1
ATOM 1388 C C . VAL A 1 178 ? 1.583 4.121 3.538 1.00 98.69 178 VAL A C 1
ATOM 1390 O O . VAL A 1 178 ? 2.523 4.153 2.750 1.00 98.69 178 VAL A O 1
ATOM 1393 N N . GLU A 1 179 ? 1.734 4.435 4.821 1.00 98.69 179 GLU A N 1
ATOM 1394 C CA . GLU A 1 179 ? 3.044 4.734 5.408 1.00 98.69 179 GLU A CA 1
ATOM 1395 C C . GLU A 1 179 ? 3.909 3.469 5.565 1.00 98.69 179 GLU A C 1
ATOM 1397 O O . GLU A 1 179 ? 3.466 2.352 5.303 1.00 98.69 179 GLU A O 1
ATOM 1402 N N . SER A 1 180 ? 5.166 3.640 5.980 1.00 98.12 180 SER A N 1
ATOM 1403 C CA . SER A 1 180 ? 6.144 2.553 6.048 1.00 98.12 180 SER A CA 1
ATOM 1404 C C . SER A 1 180 ? 5.783 1.463 7.070 1.00 98.12 180 SER A C 1
ATOM 1406 O O . SER A 1 180 ? 5.106 1.694 8.075 1.00 98.12 180 SER A O 1
ATOM 1408 N N . ASN A 1 181 ? 6.315 0.261 6.849 1.00 97.62 181 ASN A N 1
ATOM 1409 C CA . ASN A 1 181 ? 6.129 -0.925 7.692 1.00 97.62 181 ASN A CA 1
ATOM 1410 C C . ASN A 1 181 ? 4.669 -1.416 7.783 1.00 97.62 181 ASN A C 1
ATOM 1412 O O . ASN A 1 181 ? 4.308 -2.110 8.734 1.00 97.62 181 ASN A O 1
ATOM 1416 N N . VAL A 1 182 ? 3.818 -1.064 6.815 1.00 98.56 182 VAL A N 1
ATOM 1417 C CA . VAL A 1 182 ? 2.415 -1.496 6.773 1.00 98.56 182 VAL A CA 1
ATOM 1418 C C . VAL A 1 182 ? 2.270 -2.838 6.056 1.00 98.56 182 VAL A C 1
ATOM 1420 O O . VAL A 1 182 ? 2.863 -3.089 5.005 1.00 98.56 182 VAL A O 1
ATOM 1423 N N . LYS A 1 183 ? 1.411 -3.700 6.606 1.00 98.81 183 LYS A N 1
ATOM 1424 C CA . LYS A 1 183 ? 0.931 -4.916 5.937 1.00 98.81 183 LYS A CA 1
ATOM 1425 C C . LYS A 1 183 ? -0.560 -4.777 5.678 1.00 98.81 183 LYS A C 1
ATOM 1427 O O . LYS A 1 183 ? -1.355 -4.809 6.616 1.00 98.81 183 LYS A O 1
ATOM 1432 N N . MET A 1 184 ? -0.942 -4.614 4.421 1.00 98.25 184 MET A N 1
ATOM 1433 C CA . MET A 1 184 ? -2.310 -4.303 4.033 1.00 98.25 184 MET A CA 1
ATOM 1434 C C . MET A 1 184 ? -2.832 -5.296 2.999 1.00 98.25 184 MET A C 1
ATOM 1436 O O . MET A 1 184 ? -2.216 -5.500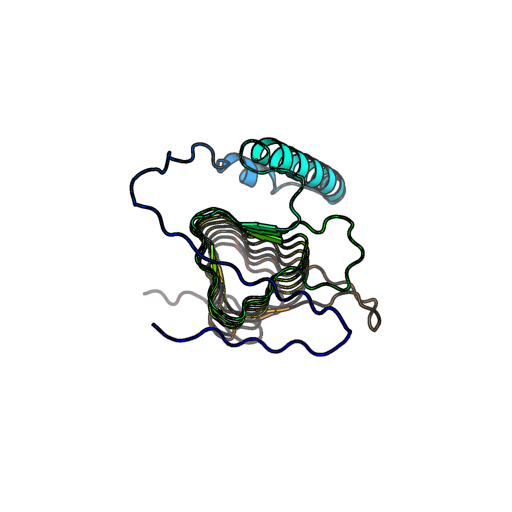 1.962 1.00 98.25 184 MET A O 1
ATOM 1440 N N . PHE A 1 185 ? -4.008 -5.864 3.258 1.00 98.38 185 PHE A N 1
ATOM 1441 C CA . PHE A 1 185 ? -4.646 -6.860 2.396 1.00 98.38 185 PHE A CA 1
ATOM 1442 C C . PHE A 1 185 ? -6.123 -6.531 2.100 1.00 98.38 185 PHE A C 1
ATOM 1444 O O . PHE A 1 185 ? -6.960 -7.425 1.973 1.00 98.38 185 PHE A O 1
ATOM 1451 N N . GLY A 1 186 ? -6.463 -5.243 2.044 1.00 97.69 186 GLY A N 1
ATOM 1452 C CA . GLY A 1 186 ? -7.838 -4.750 1.925 1.00 97.69 186 GLY A CA 1
ATOM 1453 C C . GLY A 1 186 ? -8.004 -3.655 0.873 1.00 97.69 186 GLY A C 1
ATOM 1454 O O . GLY A 1 186 ? -7.099 -3.383 0.093 1.00 97.69 186 GLY A O 1
ATOM 1455 N N . ASP A 1 187 ? -9.162 -3.000 0.879 1.00 98.62 187 ASP A N 1
ATOM 1456 C CA . ASP A 1 187 ? -9.497 -1.934 -0.064 1.00 98.62 187 ASP A CA 1
ATOM 1457 C C . ASP A 1 187 ? -9.547 -0.565 0.628 1.00 98.62 187 ASP A C 1
ATOM 1459 O O . ASP A 1 187 ? -10.220 -0.397 1.647 1.00 98.62 187 ASP A O 1
ATOM 1463 N N . LEU A 1 188 ? -8.884 0.428 0.038 1.00 98.38 188 LEU A N 1
ATOM 1464 C CA . LEU A 1 188 ? -8.983 1.850 0.371 1.00 98.38 188 LEU A CA 1
ATOM 1465 C C . LEU A 1 188 ? -9.902 2.504 -0.652 1.00 98.38 188 LEU A C 1
ATOM 1467 O O . LEU A 1 188 ? -9.546 2.646 -1.823 1.00 98.38 188 LEU A O 1
ATOM 1471 N N . ILE A 1 189 ? -11.107 2.869 -0.231 1.00 96.44 189 ILE A N 1
ATOM 1472 C CA . ILE A 1 189 ? -12.159 3.327 -1.136 1.00 96.44 189 ILE A CA 1
ATOM 1473 C C . ILE A 1 189 ? -12.655 4.682 -0.662 1.00 96.44 189 ILE A C 1
ATOM 1475 O O . ILE A 1 189 ? -12.935 4.872 0.510 1.00 96.44 189 ILE A O 1
ATOM 1479 N N . HIS A 1 190 ? -12.806 5.619 -1.584 1.00 94.00 190 HIS A N 1
ATOM 1480 C CA . HIS A 1 190 ? -13.391 6.930 -1.339 1.00 94.00 190 HIS A CA 1
ATOM 1481 C C . HIS A 1 190 ? -13.985 7.443 -2.650 1.00 94.00 190 HIS A C 1
ATOM 1483 O O . HIS A 1 190 ? -13.660 6.953 -3.739 1.00 94.00 190 HIS A O 1
ATOM 1489 N N . LYS A 1 191 ? -14.868 8.428 -2.557 1.00 89.81 191 LYS A N 1
ATOM 1490 C CA . LYS A 1 191 ? -15.397 9.130 -3.720 1.00 89.81 191 LYS A CA 1
ATOM 1491 C C . LYS A 1 191 ? -14.329 10.062 -4.277 1.00 89.81 191 LYS A C 1
ATOM 1493 O O . LYS A 1 191 ? -13.679 10.803 -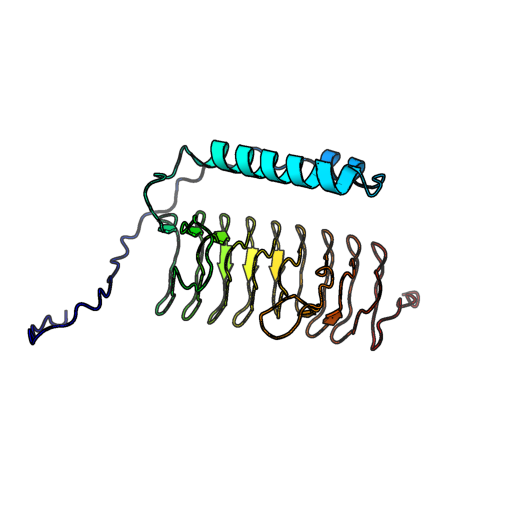3.547 1.00 89.81 191 LYS A O 1
ATOM 1498 N N . TYR A 1 192 ? -14.171 10.062 -5.590 1.00 80.31 192 TYR A N 1
ATOM 1499 C CA . TYR A 1 192 ? -13.264 10.984 -6.255 1.00 80.31 192 TYR A CA 1
ATOM 1500 C C . TYR A 1 192 ? -13.932 11.623 -7.459 1.00 80.31 192 TYR A C 1
ATOM 1502 O O . TYR A 1 192 ? -14.783 11.027 -8.128 1.00 80.31 192 TYR A O 1
ATOM 1510 N N . GLU A 1 193 ? -13.484 12.841 -7.739 1.00 74.50 193 GLU A N 1
ATOM 1511 C CA . GLU A 1 193 ? -13.949 13.624 -8.865 1.00 74.50 193 GLU A CA 1
ATOM 1512 C C . GLU A 1 193 ? -13.551 12.962 -10.193 1.00 74.50 193 GLU A C 1
ATOM 1514 O O . GLU A 1 193 ? -12.4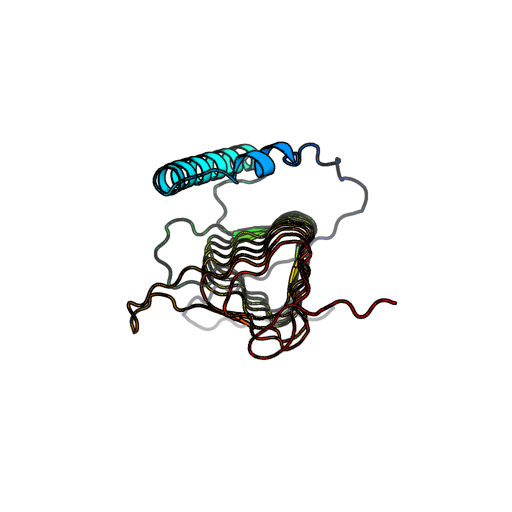29 12.474 -10.377 1.00 74.50 193 GLU A O 1
ATOM 1519 N N . ASN A 1 194 ? -14.502 12.903 -11.118 1.00 77.94 194 ASN A N 1
ATOM 1520 C CA . ASN A 1 194 ? -14.325 12.433 -12.482 1.00 77.94 194 ASN A CA 1
ATOM 1521 C C . ASN A 1 194 ? -15.392 13.058 -13.400 1.00 77.94 194 ASN A C 1
ATOM 1523 O O . ASN A 1 194 ? -16.261 13.799 -12.954 1.00 77.94 194 ASN A O 1
ATOM 1527 N N . GLN A 1 195 ? -15.355 12.722 -14.691 1.00 73.19 195 GLN A N 1
ATOM 1528 C CA . GLN A 1 195 ? -16.287 13.257 -15.695 1.00 73.19 195 GLN A CA 1
ATOM 1529 C C . GLN A 1 195 ? -17.780 12.964 -15.432 1.00 73.19 195 GLN A C 1
ATOM 1531 O O . GLN A 1 195 ? -18.635 13.563 -16.076 1.00 73.19 195 GLN A O 1
ATOM 1536 N N . TYR A 1 196 ? -18.096 12.056 -14.505 1.00 79.31 196 TYR A N 1
ATOM 1537 C CA . TYR A 1 196 ? -19.452 11.674 -14.103 1.00 79.31 196 TYR A CA 1
ATOM 1538 C C . TYR A 1 196 ? -19.823 12.116 -12.678 1.00 79.31 196 TYR A C 1
ATOM 1540 O O . TYR A 1 196 ? -20.982 11.991 -12.290 1.00 79.31 196 TYR A O 1
ATOM 1548 N N . SER A 1 197 ? -18.870 12.589 -11.869 1.00 75.69 197 SER A N 1
ATOM 1549 C CA . SER A 1 197 ? -19.092 12.928 -10.460 1.00 75.69 197 SER A CA 1
ATOM 1550 C C . SER A 1 197 ? -18.149 14.034 -10.011 1.00 75.69 197 SER A C 1
ATOM 1552 O O . SER A 1 197 ? -16.938 13.869 -10.085 1.00 75.69 197 SER A O 1
ATOM 1554 N N . SER A 1 198 ? -18.695 15.113 -9.455 1.00 76.75 198 SER A N 1
ATOM 1555 C CA . SER A 1 198 ? -17.934 16.191 -8.807 1.00 76.75 198 SER A CA 1
ATOM 1556 C C . SER A 1 198 ? -17.686 15.954 -7.310 1.00 76.75 198 SER A C 1
ATOM 1558 O O . SER A 1 198 ? -17.164 16.827 -6.621 1.00 76.75 198 SER A O 1
ATOM 1560 N N . GLN A 1 199 ? -18.075 14.792 -6.766 1.00 72.94 199 GLN A N 1
ATOM 1561 C CA . GLN A 1 199 ? -17.883 14.504 -5.343 1.00 72.94 199 GLN A CA 1
ATOM 1562 C C . GLN A 1 199 ? -16.403 14.258 -5.042 1.00 72.94 199 GLN A C 1
ATOM 1564 O O . GLN A 1 199 ? -15.809 13.298 -5.535 1.00 72.94 199 GLN A O 1
ATOM 1569 N N . HIS A 1 200 ? -15.840 15.112 -4.193 1.00 81.31 200 HIS A N 1
ATOM 1570 C CA . HIS A 1 200 ? -14.497 14.970 -3.657 1.00 81.31 200 HIS A CA 1
ATOM 1571 C C . HIS A 1 200 ? -14.572 14.489 -2.206 1.00 81.31 200 HIS A C 1
ATOM 1573 O O . HIS A 1 200 ? -15.132 15.170 -1.349 1.00 81.31 200 HIS A O 1
ATOM 1579 N N . GLU A 1 201 ? -14.012 13.315 -1.934 1.00 88.06 201 GLU A N 1
ATOM 1580 C CA . GLU A 1 201 ? -13.817 12.787 -0.588 1.00 88.06 201 GLU A CA 1
ATOM 1581 C C . GLU A 1 201 ? -12.315 12.563 -0.368 1.00 88.06 201 GLU A C 1
ATOM 1583 O O . GLU A 1 201 ? -11.650 12.037 -1.272 1.00 88.06 201 GLU A O 1
ATOM 1588 N N . PRO A 1 202 ? -11.759 12.950 0.796 1.00 92.00 202 PRO A N 1
ATOM 1589 C CA . PRO A 1 202 ? -10.362 12.675 1.102 1.00 92.00 202 PRO A CA 1
ATOM 1590 C C . PRO A 1 202 ? -10.063 11.175 1.013 1.00 92.00 202 PRO A C 1
ATOM 1592 O O . PRO A 1 202 ? -10.913 10.339 1.320 1.00 92.00 202 PRO A O 1
ATOM 1595 N N . ALA A 1 203 ? -8.853 10.836 0.580 1.00 94.69 203 ALA A N 1
ATOM 1596 C CA . ALA A 1 203 ? -8.433 9.448 0.465 1.00 94.69 203 ALA A CA 1
ATOM 1597 C C . ALA A 1 203 ? -8.057 8.857 1.839 1.00 94.69 203 ALA A C 1
ATOM 1599 O O . ALA A 1 203 ? -7.573 9.598 2.701 1.00 94.69 203 ALA A O 1
ATOM 1600 N N . PRO A 1 204 ? -8.206 7.533 2.038 1.00 98.00 204 PRO A N 1
ATOM 1601 C CA . PRO A 1 204 ? -7.753 6.870 3.255 1.00 98.00 204 PRO A CA 1
ATOM 1602 C C . PRO A 1 204 ? -6.249 7.028 3.510 1.00 98.00 204 PRO A C 1
ATOM 1604 O O . PRO A 1 204 ? -5.441 6.996 2.573 1.00 98.00 204 PRO A O 1
ATOM 1607 N N . VAL A 1 205 ? -5.879 7.107 4.791 1.00 98.56 205 VAL A N 1
ATOM 1608 C CA . VAL A 1 205 ? -4.483 7.139 5.250 1.00 98.56 205 VAL A CA 1
ATOM 1609 C C . VAL A 1 205 ? -4.232 5.994 6.224 1.00 98.56 205 VAL A C 1
ATOM 1611 O O . VAL A 1 205 ? -4.862 5.912 7.277 1.00 98.56 205 VAL A O 1
ATOM 1614 N N . ILE A 1 206 ? -3.278 5.127 5.900 1.00 98.62 206 ILE A N 1
ATOM 1615 C CA . ILE A 1 206 ? -2.841 4.019 6.749 1.00 98.62 206 ILE A CA 1
ATOM 1616 C C . ILE A 1 206 ? -1.498 4.386 7.369 1.00 98.62 206 ILE A C 1
ATOM 1618 O O . ILE A 1 206 ? -0.497 4.508 6.662 1.00 98.62 206 ILE A O 1
ATOM 1622 N N . LYS A 1 207 ? -1.486 4.602 8.686 1.00 98.69 207 LYS A N 1
ATOM 1623 C CA . LYS A 1 207 ? -0.287 5.004 9.421 1.00 98.69 207 LYS A CA 1
ATOM 1624 C C . LYS A 1 207 ? 0.682 3.849 9.638 1.00 98.69 207 LYS A C 1
ATOM 1626 O O . LYS A 1 207 ? 0.323 2.675 9.562 1.00 98.69 207 LYS A O 1
ATOM 1631 N N . SER A 1 208 ? 1.923 4.228 9.923 1.00 97.88 208 SER A N 1
ATOM 1632 C CA . SER A 1 208 ? 3.069 3.329 10.020 1.00 97.88 208 SER A CA 1
ATOM 1633 C C . SER A 1 208 ? 2.815 2.134 10.948 1.00 97.88 208 SER A C 1
ATOM 1635 O O . SER A 1 208 ? 2.209 2.267 12.014 1.00 97.88 208 SER A O 1
ATOM 1637 N N . GLY A 1 209 ? 3.273 0.950 10.536 1.00 96.19 209 GLY A N 1
ATOM 1638 C CA . GLY A 1 209 ? 3.156 -0.287 11.321 1.00 96.19 209 GLY A CA 1
ATOM 1639 C C . GLY A 1 209 ? 1.746 -0.885 11.424 1.00 96.19 209 GLY A C 1
ATOM 1640 O O . GLY A 1 209 ? 1.581 -1.956 12.009 1.00 96.19 209 GLY A O 1
ATOM 1641 N N . ALA A 1 210 ? 0.716 -0.230 10.876 1.00 98.62 210 ALA A N 1
ATOM 1642 C CA . ALA A 1 210 ? -0.641 -0.760 10.908 1.00 98.62 210 ALA A CA 1
ATOM 1643 C C . ALA A 1 210 ? -0.783 -2.053 10.082 1.00 98.62 210 ALA A C 1
ATOM 1645 O O . ALA A 1 210 ? -0.079 -2.297 9.097 1.00 98.62 210 ALA A O 1
ATOM 1646 N N . PHE A 1 211 ? -1.751 -2.874 10.480 1.00 98.81 211 PHE A N 1
ATOM 1647 C CA . PHE A 1 211 ? -2.147 -4.087 9.779 1.00 98.81 211 PHE A CA 1
ATOM 1648 C C . PHE A 1 211 ? -3.589 -3.967 9.291 1.00 98.81 211 PHE A C 1
ATOM 1650 O O . PHE A 1 211 ? -4.494 -3.697 10.082 1.00 98.81 211 PHE A O 1
ATOM 1657 N N . VAL A 1 212 ? -3.821 -4.238 8.008 1.00 98.81 212 VAL A N 1
ATOM 1658 C CA . VAL A 1 212 ? -5.164 -4.318 7.424 1.00 98.81 212 VAL A CA 1
ATOM 1659 C C . VAL A 1 212 ? -5.412 -5.739 6.938 1.00 98.81 212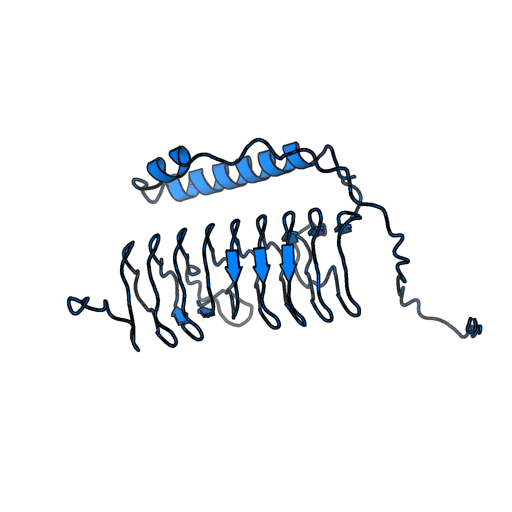 VAL A C 1
ATOM 1661 O O . VAL A 1 212 ? -4.777 -6.196 5.990 1.00 98.81 212 VAL A O 1
ATOM 1664 N N . GLY A 1 213 ? -6.329 -6.444 7.600 1.00 98.56 213 GLY A N 1
ATOM 1665 C CA . GLY A 1 213 ? -6.651 -7.834 7.304 1.00 98.56 213 GLY A CA 1
ATOM 1666 C C . GLY A 1 213 ? -7.291 -8.045 5.932 1.00 98.56 213 GLY A C 1
ATOM 1667 O O . GLY A 1 213 ? -7.867 -7.132 5.339 1.00 98.56 213 GLY A O 1
ATOM 1668 N N . TRP A 1 214 ? -7.218 -9.289 5.455 1.00 98.44 214 TRP A N 1
ATOM 1669 C CA . TRP A 1 214 ? -7.745 -9.681 4.149 1.00 98.44 214 TRP A CA 1
ATOM 1670 C C . TRP A 1 214 ? -9.219 -9.304 3.976 1.00 98.44 214 TRP A C 1
ATOM 1672 O O . TRP A 1 214 ? -10.055 -9.602 4.832 1.00 98.44 214 TRP A O 1
ATOM 1682 N N . GLY A 1 215 ? -9.531 -8.639 2.864 1.00 97.88 215 GLY A N 1
ATOM 1683 C CA . GLY A 1 215 ? -10.896 -8.257 2.496 1.00 97.88 215 GLY A CA 1
ATOM 1684 C C . GLY A 1 215 ? -11.517 -7.145 3.350 1.00 97.88 215 GLY A C 1
ATOM 1685 O O . GLY A 1 215 ? -12.710 -6.880 3.207 1.00 97.88 215 GLY A O 1
ATOM 1686 N N . ALA A 1 216 ? -10.752 -6.499 4.237 1.00 98.75 216 ALA A N 1
ATOM 1687 C CA . ALA A 1 216 ? -11.225 -5.314 4.945 1.00 98.75 216 ALA A CA 1
ATOM 1688 C C . ALA A 1 216 ? -11.424 -4.135 3.978 1.00 98.75 216 ALA A C 1
ATOM 1690 O O . ALA A 1 216 ? -10.745 -4.038 2.958 1.00 98.75 216 ALA A O 1
ATOM 1691 N N . LYS A 1 217 ? -12.337 -3.220 4.308 1.00 98.75 217 LYS A N 1
ATOM 1692 C CA . LYS A 1 217 ? -12.600 -1.995 3.541 1.00 98.75 217 LYS A CA 1
ATOM 1693 C C . LYS A 1 217 ? -12.448 -0.780 4.441 1.00 98.75 217 LYS A C 1
ATOM 1695 O O . LYS A 1 217 ? -13.095 -0.710 5.483 1.00 98.75 217 LYS A O 1
ATOM 1700 N N . VAL A 1 218 ? -11.627 0.176 4.027 1.00 98.62 218 VAL A N 1
ATOM 1701 C CA . VAL A 1 218 ? -11.458 1.481 4.675 1.00 98.62 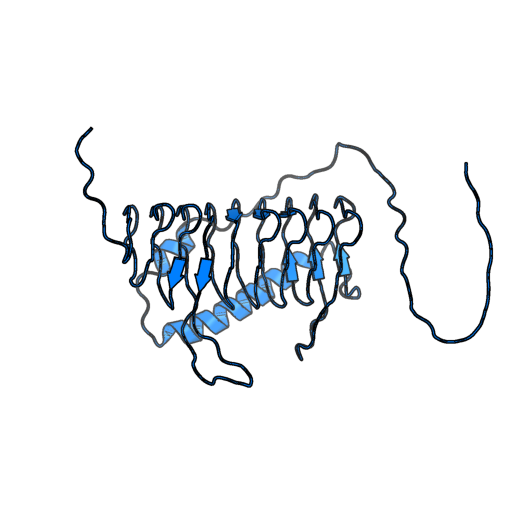218 VAL A CA 1
ATOM 1702 C C . VAL A 1 218 ? -12.104 2.526 3.777 1.00 98.62 218 VAL A C 1
ATOM 1704 O O . VAL A 1 218 ? -11.717 2.666 2.616 1.00 98.62 218 VAL A O 1
ATOM 1707 N N . ILE A 1 219 ? -13.134 3.198 4.292 1.00 97.00 219 ILE A N 1
ATOM 1708 C CA . ILE A 1 219 ? -14.032 4.033 3.494 1.00 97.00 219 ILE A CA 1
ATOM 1709 C C . ILE A 1 219 ? -13.831 5.512 3.824 1.00 97.00 219 ILE A C 1
ATOM 1711 O O . ILE A 1 219 ? -13.965 5.913 4.976 1.00 97.00 219 ILE A O 1
ATOM 1715 N N . GLY A 1 220 ? -13.593 6.315 2.792 1.00 93.19 220 GLY A N 1
ATOM 1716 C CA . GLY A 1 220 ? -13.506 7.768 2.853 1.00 93.19 220 GLY A CA 1
ATOM 1717 C C . GLY A 1 220 ? -12.193 8.284 3.425 1.00 93.19 220 GLY A C 1
ATOM 1718 O O . GLY A 1 220 ? -11.178 7.596 3.401 1.00 93.19 220 GLY A O 1
ATOM 1719 N N . GLY A 1 221 ? -12.212 9.496 3.977 1.00 94.19 221 GLY A N 1
ATOM 1720 C CA . GLY A 1 221 ? -11.034 10.152 4.560 1.00 94.19 221 GLY A CA 1
ATOM 1721 C C . GLY A 1 221 ? -10.532 9.548 5.874 1.00 94.19 221 GLY A C 1
ATOM 1722 O O . GLY A 1 221 ? -9.941 10.266 6.673 1.00 94.19 221 GLY A O 1
ATOM 1723 N N . VAL A 1 222 ? -10.815 8.269 6.124 1.00 98.19 222 VAL A N 1
ATOM 1724 C CA . VAL A 1 222 ? -10.498 7.576 7.371 1.00 98.19 222 VAL A CA 1
ATOM 1725 C C . VAL A 1 222 ? -8.992 7.418 7.538 1.00 98.19 222 VAL A C 1
ATOM 1727 O O . VAL A 1 222 ? -8.282 6.965 6.634 1.00 98.19 222 VAL A O 1
ATOM 1730 N N . VAL A 1 223 ? -8.527 7.721 8.747 1.00 98.62 223 VAL A N 1
ATOM 1731 C CA . VAL A 1 223 ? -7.155 7.499 9.193 1.00 98.62 223 VAL A CA 1
ATOM 1732 C C . VAL A 1 223 ? -7.093 6.259 10.081 1.00 98.62 223 VAL A C 1
ATOM 1734 O O . VAL A 1 223 ? -7.745 6.171 11.123 1.00 98.62 223 VAL A O 1
ATOM 1737 N N . ILE A 1 224 ? -6.266 5.294 9.687 1.00 98.69 224 ILE A N 1
ATOM 1738 C CA . ILE A 1 224 ? -5.915 4.140 10.516 1.00 98.69 224 ILE A CA 1
ATOM 1739 C C . ILE A 1 224 ? -4.634 4.471 11.272 1.00 98.69 224 ILE A C 1
ATOM 1741 O O . ILE A 1 224 ? -3.600 4.669 10.643 1.00 98.69 224 ILE A O 1
ATOM 1745 N N . GLY A 1 225 ? -4.710 4.555 12.600 1.00 97.81 225 GLY A N 1
ATOM 1746 C CA . GLY A 1 225 ? -3.603 4.942 13.471 1.00 97.81 225 GLY A CA 1
ATOM 1747 C C . GLY A 1 225 ? -2.417 3.974 13.471 1.00 97.81 225 GLY A C 1
ATOM 1748 O O . GLY A 1 225 ? -2.519 2.822 13.051 1.00 97.81 225 GLY A O 1
ATOM 1749 N N . GLU A 1 226 ? -1.274 4.463 13.956 1.00 98.06 226 GLU A N 1
ATOM 1750 C CA . GLU A 1 226 ? -0.014 3.709 14.019 1.00 98.06 226 GLU A CA 1
ATOM 1751 C C . GLU A 1 226 ? -0.207 2.381 14.763 1.00 98.06 226 GLU A C 1
ATOM 1753 O O . GLU A 1 226 ? -0.861 2.339 15.807 1.00 98.06 226 GLU A O 1
ATOM 1758 N N . ASN A 1 227 ? 0.346 1.288 14.231 1.00 97.81 227 ASN A N 1
ATOM 1759 C CA . ASN A 1 227 ? 0.235 -0.063 14.804 1.00 97.81 227 ASN A CA 1
ATOM 1760 C C . ASN A 1 227 ? -1.210 -0.562 15.049 1.00 97.81 227 ASN A C 1
ATOM 1762 O O . ASN A 1 227 ? -1.416 -1.556 15.753 1.00 97.81 227 ASN A O 1
ATOM 1766 N N . ALA A 1 228 ? -2.235 0.097 14.496 1.00 98.44 228 ALA A N 1
ATOM 1767 C CA . ALA A 1 228 ? -3.610 -0.378 14.592 1.00 98.44 228 ALA A CA 1
ATOM 1768 C C . ALA A 1 228 ? -3.800 -1.669 13.781 1.00 98.44 228 ALA A C 1
ATOM 1770 O O . ALA A 1 228 ? -3.098 -1.936 12.807 1.00 98.44 228 ALA A O 1
ATOM 1771 N N . THR A 1 229 ? -4.768 -2.490 14.181 1.00 98.62 229 THR A N 1
ATOM 1772 C CA . THR A 1 229 ? -5.094 -3.759 13.517 1.00 98.62 229 THR A CA 1
ATOM 1773 C C . THR A 1 229 ? -6.541 -3.738 13.048 1.00 98.62 229 THR A C 1
ATOM 1775 O O . THR A 1 229 ? -7.469 -3.669 13.853 1.00 98.62 229 THR A O 1
ATOM 1778 N N . ILE A 1 230 ? -6.751 -3.853 11.743 1.00 98.75 230 ILE A N 1
ATOM 1779 C CA . ILE A 1 230 ? -8.074 -4.017 11.147 1.00 98.75 230 ILE A CA 1
ATOM 1780 C C . ILE A 1 230 ? -8.291 -5.505 10.896 1.00 98.75 230 ILE A C 1
ATOM 1782 O O . ILE A 1 230 ? -7.519 -6.139 10.176 1.00 98.75 230 ILE A O 1
ATOM 1786 N N . GLY A 1 231 ? -9.323 -6.079 11.509 1.00 98.38 231 GLY A N 1
ATOM 1787 C CA . GLY A 1 231 ? -9.681 -7.478 11.299 1.00 98.38 231 GLY A CA 1
ATOM 1788 C C . GLY A 1 231 ? -10.056 -7.773 9.848 1.00 98.38 231 GLY A C 1
ATOM 1789 O O . GLY A 1 231 ? -10.535 -6.900 9.124 1.00 98.38 231 GLY A O 1
ATOM 1790 N N . ALA A 1 232 ? -9.869 -9.026 9.434 1.00 98.38 232 ALA A N 1
ATOM 1791 C CA . ALA A 1 232 ? -10.297 -9.488 8.117 1.00 98.38 232 ALA A CA 1
ATOM 1792 C C . ALA A 1 232 ? -11.799 -9.220 7.897 1.00 98.38 232 ALA A C 1
ATOM 1794 O O . ALA A 1 232 ? -12.608 -9.384 8.812 1.00 98.38 232 ALA A O 1
ATOM 1795 N N . GLY A 1 233 ? -12.157 -8.776 6.691 1.00 98.31 233 GLY A N 1
ATOM 1796 C CA . GLY A 1 233 ? -13.536 -8.459 6.306 1.00 98.31 233 GLY A CA 1
ATOM 1797 C C . GLY A 1 233 ? -14.185 -7.268 7.027 1.00 98.31 233 GLY A C 1
ATOM 1798 O O . GLY A 1 233 ? -15.371 -7.018 6.818 1.00 98.31 233 GLY A O 1
ATOM 1799 N N . ALA A 1 234 ? -13.463 -6.533 7.881 1.00 98.69 234 ALA A N 1
ATOM 1800 C CA . ALA A 1 234 ? -14.036 -5.398 8.601 1.00 98.69 234 ALA A CA 1
ATOM 1801 C C . ALA A 1 234 ? -14.330 -4.213 7.664 1.00 98.69 234 ALA A C 1
ATOM 1803 O O . ALA A 1 234 ? -13.605 -3.981 6.699 1.00 98.69 234 ALA A O 1
ATOM 1804 N N . VAL A 1 235 ? -15.365 -3.428 7.976 1.00 98.75 235 VAL A N 1
ATOM 1805 C CA . VAL A 1 235 ? -15.721 -2.213 7.221 1.00 98.75 235 VAL A CA 1
ATOM 1806 C C . VAL A 1 235 ? -15.526 -0.994 8.111 1.00 98.75 235 VAL A C 1
ATOM 1808 O O . VAL A 1 235 ? -16.327 -0.724 9.007 1.00 98.75 235 VAL A O 1
ATOM 1811 N N . VAL A 1 236 ? -14.443 -0.264 7.875 1.00 98.69 236 VAL A N 1
ATOM 1812 C CA . VAL A 1 236 ? -14.027 0.892 8.665 1.00 98.69 236 VAL A CA 1
ATOM 1813 C C . VAL A 1 236 ? -14.584 2.167 8.039 1.00 98.69 236 VAL A C 1
ATOM 1815 O O . VAL A 1 236 ? -14.271 2.500 6.900 1.00 98.69 236 VAL A O 1
ATOM 1818 N N . VAL A 1 237 ? -15.418 2.871 8.804 1.00 98.00 237 VAL A N 1
ATOM 1819 C CA . VAL A 1 237 ? -16.124 4.103 8.393 1.00 98.00 237 VAL A CA 1
ATOM 1820 C C . VAL A 1 237 ? -15.810 5.292 9.308 1.00 98.00 237 VAL A C 1
ATOM 1822 O O . VAL A 1 237 ? -16.494 6.310 9.286 1.00 98.00 237 VAL A O 1
ATOM 1825 N N . SER A 1 238 ? -14.834 5.139 10.200 1.00 97.88 238 SER A N 1
ATOM 1826 C CA . SER A 1 238 ? -14.396 6.161 11.152 1.00 97.88 238 SER A CA 1
ATOM 1827 C C . SER A 1 238 ? -12.943 5.899 11.525 1.00 97.88 238 SER A C 1
ATOM 1829 O O . SER A 1 238 ? -12.507 4.746 11.471 1.00 97.88 238 SER A O 1
ATOM 1831 N N . ASP A 1 239 ? -12.222 6.948 11.911 1.00 98.44 239 ASP A N 1
ATOM 1832 C CA . ASP A 1 239 ? -10.818 6.854 12.308 1.00 98.44 239 ASP A CA 1
ATOM 1833 C C . ASP A 1 239 ? -10.586 5.798 13.392 1.00 98.44 239 ASP A C 1
ATOM 1835 O O . ASP A 1 239 ? -11.406 5.589 14.293 1.00 98.44 239 ASP A O 1
ATOM 1839 N N . VAL A 1 240 ? -9.436 5.134 13.302 1.00 98.25 240 VAL A N 1
ATOM 1840 C CA . VAL A 1 240 ? -9.002 4.119 14.260 1.00 98.25 240 VAL A CA 1
ATOM 1841 C C . VAL A 1 240 ? -7.802 4.660 15.016 1.00 98.25 240 VAL A C 1
ATOM 1843 O O . VAL A 1 240 ? -6.802 5.044 14.416 1.00 98.25 240 VAL A O 1
ATOM 1846 N N . LEU A 1 241 ? -7.896 4.679 16.343 1.00 98.19 241 LEU A N 1
ATOM 1847 C CA . LEU A 1 241 ? -6.802 5.129 17.196 1.00 98.19 241 LEU A CA 1
ATOM 1848 C C . LEU A 1 241 ? -5.569 4.213 17.056 1.00 98.19 241 LEU A C 1
ATOM 1850 O O . LEU A 1 241 ? -5.721 3.024 16.753 1.00 98.19 241 LEU A O 1
ATOM 1854 N N . PRO A 1 242 ? -4.352 4.730 17.313 1.00 98.25 242 PRO A N 1
ATOM 1855 C CA . PRO A 1 242 ? -3.148 3.906 17.367 1.00 98.25 242 PRO A CA 1
ATOM 1856 C C . PRO A 1 242 ? -3.301 2.689 18.288 1.00 98.25 242 PRO A C 1
ATOM 1858 O O . PRO A 1 242 ? -4.067 2.724 19.253 1.00 98.25 242 PRO A O 1
ATOM 1861 N N . GLU A 1 243 ? -2.594 1.604 17.961 1.00 96.94 243 GLU A N 1
ATOM 1862 C CA . GLU A 1 243 ? -2.543 0.341 18.725 1.00 96.94 243 GLU A CA 1
ATOM 1863 C C . GLU A 1 243 ? -3.912 -0.317 18.995 1.00 96.94 243 GLU A C 1
ATOM 1865 O O . GLU A 1 243 ? -4.039 -1.254 19.788 1.00 96.94 243 GLU A O 1
ATOM 1870 N N . THR A 1 244 ? -4.961 0.149 18.318 1.00 97.19 244 THR A N 1
ATOM 1871 C CA . THR A 1 244 ? -6.322 -0.348 18.501 1.00 97.19 244 THR A CA 1
ATOM 1872 C C . THR A 1 244 ? -6.607 -1.456 17.504 1.00 97.19 244 THR A C 1
ATOM 1874 O O . THR A 1 244 ? -6.277 -1.361 16.323 1.00 97.19 244 THR A O 1
ATOM 1877 N N . THR A 1 245 ? -7.262 -2.520 17.963 1.00 98.19 245 THR A N 1
ATOM 1878 C CA . THR A 1 245 ? -7.822 -3.537 17.070 1.00 98.19 245 THR A CA 1
ATOM 1879 C C . THR A 1 245 ? -9.302 -3.266 16.842 1.00 98.19 245 THR A C 1
ATOM 1881 O O . THR A 1 245 ? -10.049 -3.151 17.813 1.00 98.19 245 THR A O 1
ATOM 1884 N N . VAL A 1 246 ? -9.746 -3.204 15.586 1.00 98.38 246 VAL A N 1
ATOM 1885 C CA . VAL A 1 246 ? -11.169 -3.093 15.228 1.00 98.38 246 VAL A CA 1
ATOM 1886 C C . VAL A 1 246 ? -11.606 -4.257 14.345 1.00 98.38 246 VAL A C 1
ATOM 1888 O O . VAL A 1 246 ? -10.839 -4.744 13.517 1.00 98.38 246 VAL A O 1
ATOM 1891 N N . VAL A 1 247 ? -12.849 -4.707 14.511 1.00 98.19 247 VAL A N 1
ATOM 1892 C CA . VAL A 1 247 ? -13.440 -5.823 13.751 1.00 98.19 247 VAL A CA 1
ATOM 1893 C C . VAL A 1 247 ? -14.912 -5.549 13.436 1.00 98.19 247 VAL A C 1
ATOM 1895 O O . VAL A 1 247 ? -15.553 -4.761 14.131 1.00 98.19 247 VAL A O 1
ATOM 1898 N N . GLY A 1 248 ? -15.462 -6.227 12.425 1.00 97.75 248 GLY A N 1
ATOM 1899 C CA . GLY A 1 248 ? -16.901 -6.234 12.131 1.00 97.75 248 GLY A CA 1
ATOM 1900 C C . GLY A 1 248 ? -17.371 -5.220 11.083 1.00 97.75 248 GLY A C 1
ATOM 1901 O O . GLY A 1 248 ? -16.579 -4.499 10.473 1.00 97.75 248 GLY A O 1
ATOM 1902 N N . VAL A 1 249 ? -18.689 -5.198 10.864 1.00 97.94 249 VAL A N 1
ATOM 1903 C CA . VAL A 1 249 ? -19.380 -4.341 9.888 1.00 97.94 249 VAL A CA 1
ATOM 1904 C C . VAL A 1 249 ? -20.568 -3.651 10.576 1.00 97.94 249 VAL A C 1
ATOM 1906 O O . VAL A 1 249 ? -21.562 -4.317 10.861 1.00 97.94 249 VAL A O 1
ATOM 1909 N N . PRO A 1 250 ? -20.498 -2.335 10.849 1.00 97.44 250 PRO A N 1
ATOM 1910 C CA . PRO A 1 250 ? -19.301 -1.492 10.779 1.00 97.44 250 PRO A CA 1
ATOM 1911 C C . PRO A 1 250 ? -18.250 -1.904 11.822 1.00 97.44 250 PRO A C 1
ATOM 1913 O O . PRO A 1 250 ? -18.578 -2.478 12.861 1.00 97.44 250 PRO A O 1
ATOM 1916 N N . ALA A 1 251 ? -16.987 -1.577 11.561 1.00 98.12 251 ALA A N 1
ATOM 1917 C CA . ALA A 1 251 ? -15.878 -1.915 12.437 1.00 98.12 251 ALA A CA 1
ATOM 1918 C C . ALA A 1 251 ? -16.024 -1.226 13.802 1.00 98.12 251 ALA A C 1
ATOM 1920 O O . ALA A 1 251 ? -16.400 -0.049 13.899 1.00 98.12 251 ALA A O 1
ATOM 1921 N N . ARG A 1 252 ? -15.738 -1.970 14.872 1.00 97.81 252 ARG A N 1
ATOM 1922 C CA . ARG A 1 252 ? -15.772 -1.493 16.259 1.00 97.81 252 ARG A CA 1
ATOM 1923 C C . ARG A 1 252 ? -14.526 -1.955 17.013 1.00 97.81 252 ARG A C 1
ATOM 1925 O O . ARG A 1 252 ? -14.040 -3.051 16.724 1.00 97.81 252 ARG A O 1
ATOM 1932 N N . PRO A 1 253 ? -14.021 -1.162 17.980 1.00 96.69 253 PRO A N 1
ATOM 1933 C CA . PRO A 1 253 ? -12.927 -1.583 18.845 1.00 96.69 253 PRO A CA 1
ATOM 1934 C C . PRO A 1 253 ? -13.226 -2.919 19.519 1.00 96.69 253 PRO A C 1
ATOM 1936 O O . PRO A 1 253 ? -14.264 -3.100 20.158 1.00 96.69 253 PRO A O 1
ATOM 1939 N N . MET A 1 254 ? -12.298 -3.855 19.378 1.00 92.50 254 MET A N 1
ATOM 1940 C CA . MET A 1 254 ? -12.353 -5.141 20.045 1.00 92.50 254 MET A CA 1
ATOM 1941 C C . MET A 1 254 ? -11.837 -4.972 21.472 1.00 92.50 254 MET A C 1
ATOM 1943 O O . MET A 1 254 ? -10.695 -4.565 21.689 1.00 92.50 254 MET A O 1
ATOM 1947 N N . LYS A 1 255 ? -12.657 -5.321 22.467 1.00 80.69 255 LYS A N 1
ATOM 1948 C CA . LYS A 1 255 ? -12.153 -5.488 23.833 1.00 80.69 255 LYS A CA 1
ATOM 1949 C C . LYS A 1 255 ? -11.242 -6.710 23.838 1.00 80.69 255 LYS A C 1
ATOM 1951 O O . LYS A 1 255 ? -11.688 -7.799 23.481 1.00 80.69 255 LYS A O 1
ATOM 1956 N N . ARG A 1 256 ? -9.978 -6.546 24.243 1.00 68.19 256 ARG A N 1
ATOM 1957 C CA . ARG A 1 256 ? -9.126 -7.696 24.563 1.00 68.19 256 ARG A CA 1
ATOM 1958 C C . ARG A 1 256 ? -9.811 -8.457 25.697 1.00 68.19 256 ARG A C 1
ATOM 1960 O O . ARG A 1 256 ? -9.851 -7.971 26.823 1.00 68.19 256 ARG A O 1
ATOM 1967 N N . LEU A 1 257 ? -10.379 -9.620 25.394 1.00 58.22 257 LEU A N 1
ATOM 1968 C CA . LEU A 1 257 ? -10.667 -10.608 26.425 1.00 58.22 257 LEU A CA 1
ATOM 1969 C C . LEU A 1 257 ? -9.294 -11.021 26.958 1.00 58.22 257 LEU A C 1
ATOM 1971 O O . LEU A 1 257 ? -8.437 -11.417 26.166 1.00 58.22 257 LEU A O 1
ATOM 1975 N N . GLY A 1 258 ? -9.044 -10.776 28.247 1.00 54.28 258 GLY A N 1
ATOM 1976 C CA . GLY A 1 258 ? -7.769 -11.109 28.880 1.00 54.28 258 GLY A CA 1
ATOM 1977 C C . GLY A 1 258 ? -7.381 -12.543 28.529 1.00 54.28 258 GLY A C 1
ATOM 1978 O O . GLY A 1 258 ? -8.224 -13.436 28.607 1.00 54.28 258 GLY A O 1
ATOM 1979 N N . LYS A 1 259 ? -6.148 -12.719 28.050 1.00 38.78 259 LYS A N 1
ATOM 1980 C CA . LYS A 1 259 ? -5.549 -14.046 27.921 1.00 38.78 259 LYS A CA 1
ATOM 1981 C C . LYS A 1 259 ? -5.215 -14.582 29.302 1.00 38.78 259 LYS A C 1
ATOM 1983 O O . LYS A 1 259 ? -4.771 -13.756 30.131 1.00 38.78 259 LYS A O 1
#

Nearest PDB structures (foldseek):
  7s3u-assembly1_A  TM=6.876E-01  e=3.188E-07  Helicobacter pullorum
  7s43-assembly1_A  TM=6.504E-01  e=5.008E-07  Helicobacter pullorum
  3r8y-assembly1_C  TM=5.251E-01  e=1.005E-07  Bacillus anthracis
  3r8y-assembly2_E  TM=5.831E-01  e=2.373E-06  Bacillus anthracis
  1ssq-assembly1_A  TM=4.655E-01  e=3.944E-05  Haemophilus influenzae